Protein AF-A0A662G5E9-F1 (afdb_monomer)

pLDDT: mean 93.33, std 7.96, range [36.59, 98.62]

Radius of gyration: 19.93 Å; Cα contacts (8 Å, |Δi|>4): 986; chains: 1; bounding box: 48×54×50 Å

Sequence (350 aa):
MPEGAHPTLLADYYYDYSDEGSLGAGDTWTQDTSLESDQVAEITHIEVFSPISGGTAGDLKRLVLTIDGQDMGQYCLINPYYWHNTAPPRSFIYNTVWQFGPGAIAETHPLMNPTFKAKKKFGIKVTAGDSAVSSSFRIRIYGYLYQGEDHLRRIFGDRAYTDTATIVDRNRGVSLDVTKDAVDISIDNWDEMVGGVKQAKPIVYPVVRYAYNASATTANTPYEFSYKANQVNTAEENLFFEYDESEAMFIQSLGVRSVNHLKYAGIKIGDREYPAGSGFRVDYPVAHPLHFGHGYPLFPQDIPIFYAVPRLNWGFLIHDEKGRVFVQDDGNSISANNIVVAIQAIYVSL

Foldseek 3Di:
DPPPPFWDFPDKDKDACVVNNKQFAFHKDKDKDWDDQQKKWFWWAKAKFFFDDPLDTFQFAWKWKAAQNDTCLLFDTAGNTQQFGQGHDQVQEPDDGDTFAPDDDLAQAQRRRLTAMHLTMMIMMITGHRGIGNGMMMMIIITDMQGHQVSQCVRNNQKGQPDWDKQAQPVVRDIDIARAPIDTGDSVCRLCGRNHPNDDPFHKHKHKEKFFQQFKDAFQDKQFQAVVVRRGDDPSNHQKDPAAQFKKKWWFFKAKAADPQWFAKFKDWANATPPGDRHFGRNPRQPGQQHWHANPPVDDSPRSHTHHGHTDPRTDMHYRTIMTIITHGPRDMDGTRPIMMMTIIMMTGD

Nearest PDB structures (foldseek):
  1m0f-assembly1_F  TM=1.745E-01  e=1.990E+00  Escherichia phage alpha3
  4fts-assembly1_B  TM=1.133E-01  e=4.598E+00  Flock House virus
  4fte-assembly1_B  TM=9.418E-02  e=3.478E+00  Flock House virus

Structure (mmCIF, N/CA/C/O backbone):
data_AF-A0A662G5E9-F1
#
_entry.id   AF-A0A662G5E9-F1
#
loop_
_atom_site.group_PDB
_atom_site.id
_atom_site.type_symbol
_atom_site.label_atom_id
_atom_site.label_alt_id
_atom_site.label_comp_id
_atom_site.label_asym_id
_atom_site.label_entity_id
_atom_site.label_seq_id
_atom_site.pdbx_PDB_ins_code
_atom_site.Cartn_x
_atom_site.Cartn_y
_atom_site.Cartn_z
_atom_site.occupancy
_atom_site.B_iso_or_equiv
_atom_site.auth_seq_id
_atom_site.auth_comp_id
_atom_site.auth_asym_id
_atom_site.auth_atom_id
_atom_site.pdbx_PDB_model_num
ATOM 1 N N . MET A 1 1 ? -28.792 -3.885 3.699 1.00 46.25 1 MET A N 1
ATOM 2 C CA . MET A 1 1 ? -27.569 -3.166 4.106 1.00 46.25 1 MET A CA 1
ATOM 3 C C . MET A 1 1 ? -27.784 -2.705 5.534 1.00 46.25 1 MET A C 1
ATOM 5 O O . MET A 1 1 ? -28.880 -2.208 5.781 1.00 46.25 1 MET A O 1
ATOM 9 N N . PRO A 1 2 ? -26.845 -2.922 6.468 1.00 42.09 2 PRO A N 1
ATOM 10 C CA . PRO A 1 2 ? -26.957 -2.338 7.802 1.00 42.09 2 PRO A CA 1
ATOM 11 C C . PRO A 1 2 ? -27.070 -0.808 7.674 1.00 42.09 2 PRO A C 1
ATOM 13 O O . PRO A 1 2 ? -26.550 -0.232 6.716 1.00 42.09 2 PRO A O 1
ATOM 16 N N . GLU A 1 3 ? -27.797 -0.155 8.581 1.00 36.59 3 GLU A N 1
ATOM 17 C CA . GLU A 1 3 ? -27.846 1.313 8.673 1.00 36.59 3 GLU A CA 1
ATOM 18 C C . GLU A 1 3 ? -26.420 1.901 8.670 1.00 36.59 3 GLU A C 1
ATOM 20 O O . GLU A 1 3 ? -25.557 1.397 9.379 1.00 36.59 3 GLU A O 1
ATOM 25 N N . GLY A 1 4 ? -26.161 2.951 7.874 1.00 43.12 4 GLY A N 1
ATOM 26 C CA . GLY A 1 4 ? -24.849 3.628 7.830 1.00 43.12 4 GLY A CA 1
ATOM 27 C C . GLY A 1 4 ? -23.858 3.141 6.757 1.00 43.12 4 GLY A C 1
ATOM 28 O O . GLY A 1 4 ? -22.662 3.363 6.891 1.00 43.12 4 GLY A O 1
ATOM 29 N N . ALA A 1 5 ? -24.333 2.501 5.683 1.00 55.78 5 ALA A N 1
ATOM 30 C CA . ALA A 1 5 ? -23.562 1.728 4.692 1.00 55.78 5 ALA A CA 1
ATOM 31 C C . ALA A 1 5 ? -22.517 2.459 3.803 1.00 55.78 5 ALA A C 1
ATOM 33 O O . ALA A 1 5 ? -22.188 1.962 2.725 1.00 55.78 5 ALA A O 1
ATOM 34 N N . HIS A 1 6 ? -21.956 3.598 4.219 1.00 70.88 6 HIS A N 1
ATOM 35 C CA . HIS A 1 6 ? -20.877 4.275 3.491 1.00 70.88 6 HIS A CA 1
ATOM 36 C C . HIS A 1 6 ? -19.740 4.684 4.432 1.00 70.88 6 HIS A C 1
ATOM 38 O O . HIS A 1 6 ? -20.031 5.223 5.500 1.00 70.88 6 HIS A O 1
ATOM 44 N N . PRO A 1 7 ? -18.467 4.465 4.048 1.00 85.25 7 PRO A N 1
ATOM 45 C CA . PRO A 1 7 ? -17.342 4.939 4.838 1.00 85.25 7 PRO A CA 1
ATOM 46 C C . PRO A 1 7 ? -17.433 6.453 5.033 1.00 85.25 7 PRO A C 1
ATOM 48 O O . PRO A 1 7 ? -17.701 7.194 4.082 1.00 85.25 7 PRO A O 1
ATOM 51 N N . THR A 1 8 ? -17.195 6.911 6.253 1.00 91.19 8 THR A N 1
ATOM 52 C CA . THR A 1 8 ? -17.148 8.326 6.613 1.00 91.19 8 THR A CA 1
ATOM 53 C C . THR A 1 8 ? -15.705 8.814 6.659 1.00 91.19 8 THR A C 1
ATOM 55 O O . THR A 1 8 ? -14.759 8.027 6.717 1.00 91.19 8 THR A O 1
ATOM 58 N N . LEU A 1 9 ? -15.527 10.133 6.586 1.00 95.94 9 LEU A N 1
ATOM 59 C CA . LEU A 1 9 ? -14.231 10.771 6.791 1.00 95.94 9 LEU A CA 1
ATOM 60 C C . LEU A 1 9 ? -13.879 10.686 8.282 1.00 95.94 9 LEU A C 1
ATOM 62 O O . LEU A 1 9 ? -14.562 11.295 9.101 1.00 95.94 9 LEU A O 1
ATOM 66 N N . LEU A 1 10 ? -12.837 9.925 8.618 1.00 97.19 10 LEU A N 1
ATOM 67 C CA . LEU A 1 10 ? -12.357 9.744 9.991 1.00 97.19 10 LEU A CA 1
ATOM 68 C C . LEU A 1 10 ? -11.335 10.815 10.381 1.00 97.19 10 LEU A C 1
ATOM 70 O O . LEU A 1 10 ? -11.346 11.292 11.510 1.00 97.19 10 LEU A O 1
ATOM 74 N N . ALA A 1 11 ? -10.462 11.198 9.446 1.00 98.19 11 ALA A N 1
ATOM 75 C CA . ALA A 1 11 ? -9.503 12.279 9.642 1.00 98.19 11 ALA A CA 1
ATOM 76 C C . ALA A 1 11 ? -9.176 12.989 8.329 1.00 98.19 11 ALA A C 1
ATOM 78 O O . ALA A 1 11 ? -9.191 12.387 7.252 1.00 98.19 11 ALA A O 1
ATOM 79 N N . ASP A 1 12 ? -8.840 14.269 8.447 1.00 98.38 12 ASP A N 1
ATOM 80 C CA . ASP A 1 12 ? -8.447 15.130 7.344 1.00 98.38 12 ASP A CA 1
ATOM 81 C C . ASP A 1 12 ? -7.204 15.927 7.742 1.00 98.38 12 ASP A C 1
ATOM 83 O O . ASP A 1 12 ? -7.283 16.885 8.511 1.00 98.38 12 ASP A O 1
ATOM 87 N N . TYR A 1 13 ? -6.050 15.484 7.254 1.00 98.56 13 TYR A N 1
ATOM 88 C CA . TYR A 1 13 ? -4.764 16.104 7.524 1.00 98.56 13 TYR A CA 1
ATOM 89 C C . TYR A 1 13 ? -4.382 16.985 6.342 1.00 98.56 13 TYR A C 1
ATOM 91 O O . TYR A 1 13 ? -4.215 16.505 5.218 1.00 98.56 13 TYR A O 1
ATOM 99 N N . TYR A 1 14 ? -4.221 18.275 6.598 1.00 98.31 14 TYR A N 1
ATOM 100 C CA . TYR A 1 14 ? -3.806 19.249 5.601 1.00 98.31 14 TYR A CA 1
ATOM 101 C C . TYR A 1 14 ? -2.451 19.817 6.003 1.00 98.31 14 TYR A C 1
ATOM 103 O O . TYR A 1 14 ? -2.331 20.365 7.094 1.00 98.31 14 TYR A O 1
ATOM 111 N N . TYR A 1 15 ? -1.454 19.633 5.137 1.00 98.12 15 TYR A N 1
ATOM 112 C CA . TYR A 1 15 ? -0.162 20.293 5.266 1.00 98.12 15 TYR A CA 1
ATOM 113 C C . TYR A 1 15 ? -0.258 21.633 4.557 1.00 98.12 15 TYR A C 1
ATOM 115 O O . TYR A 1 15 ? -0.369 21.656 3.323 1.00 98.12 15 TYR A O 1
ATOM 123 N N . ASP A 1 16 ? -0.247 22.730 5.310 1.00 97.06 16 ASP A N 1
ATOM 124 C CA . ASP A 1 16 ? -0.357 24.059 4.718 1.00 97.06 16 ASP A CA 1
ATOM 125 C C . ASP A 1 16 ? 1.017 24.687 4.508 1.00 97.06 16 ASP A C 1
ATOM 127 O O . ASP A 1 16 ? 1.646 25.177 5.441 1.00 97.06 16 ASP A O 1
ATOM 131 N N . TYR A 1 17 ? 1.480 24.715 3.258 1.00 96.00 17 TYR A N 1
ATOM 132 C CA . TYR A 1 17 ? 2.777 25.290 2.909 1.00 96.00 17 TYR A CA 1
ATOM 133 C C . TYR A 1 17 ? 2.916 26.764 3.324 1.00 96.00 17 TYR A C 1
ATOM 135 O O . TYR A 1 17 ? 4.028 27.196 3.631 1.00 96.00 17 TYR A O 1
ATOM 143 N N . SER A 1 18 ? 1.829 27.551 3.345 1.00 95.56 18 SER A N 1
ATOM 144 C CA . SER A 1 18 ? 1.924 28.958 3.769 1.00 95.56 18 SER A CA 1
ATOM 145 C C . SER A 1 18 ? 2.273 29.114 5.246 1.00 95.56 18 SER A C 1
ATOM 147 O O . SER A 1 18 ? 2.898 30.111 5.611 1.00 95.56 18 SER A O 1
ATOM 149 N N . ASP A 1 19 ? 1.898 28.130 6.061 1.00 96.75 19 ASP A N 1
ATOM 150 C CA . ASP A 1 19 ? 1.998 28.186 7.517 1.00 96.75 19 ASP A CA 1
ATOM 151 C C . ASP A 1 19 ? 3.172 27.333 8.021 1.00 96.75 19 ASP A C 1
ATOM 153 O O . ASP A 1 19 ? 3.917 27.752 8.907 1.00 96.75 19 ASP A O 1
ATOM 157 N N . GLU A 1 20 ? 3.370 26.153 7.428 1.00 96.62 20 GLU A N 1
ATOM 158 C CA . GLU A 1 20 ? 4.392 25.171 7.810 1.00 96.62 20 GLU A CA 1
ATOM 159 C C . GLU A 1 20 ? 5.718 25.350 7.049 1.00 96.62 20 GLU A C 1
ATOM 161 O O . GLU A 1 20 ? 6.761 24.873 7.500 1.00 96.62 20 GLU A O 1
ATOM 166 N N . GLY A 1 21 ? 5.711 26.062 5.917 1.00 96.44 21 GLY A N 1
ATOM 167 C CA . GLY A 1 21 ? 6.873 26.218 5.045 1.00 96.44 21 GLY A CA 1
ATOM 168 C C . GLY A 1 21 ? 7.148 24.986 4.176 1.00 96.44 21 GLY A C 1
ATOM 169 O O . GLY A 1 21 ? 6.262 24.181 3.905 1.00 96.44 21 GLY A O 1
ATOM 170 N N . SER A 1 22 ? 8.381 24.861 3.671 1.00 96.44 22 SER A N 1
ATOM 171 C CA . SER A 1 22 ? 8.774 23.685 2.879 1.00 96.44 22 SER A CA 1
ATOM 172 C C . SER A 1 22 ? 9.016 22.485 3.789 1.00 96.44 22 SER A C 1
ATOM 174 O O . SER A 1 22 ? 9.789 22.595 4.741 1.00 96.44 22 SER A O 1
ATOM 176 N N . LEU A 1 23 ? 8.482 21.321 3.425 1.00 97.69 23 LEU A N 1
ATOM 177 C CA . LEU A 1 23 ? 8.944 20.057 3.992 1.00 97.69 23 LEU A CA 1
ATOM 178 C C . LEU A 1 23 ? 10.291 19.724 3.338 1.00 97.69 23 LEU A C 1
ATOM 180 O O . LEU A 1 23 ? 10.342 19.498 2.126 1.00 97.69 23 LEU A O 1
ATOM 184 N N . GLY A 1 24 ? 11.384 19.768 4.103 1.00 97.69 24 GLY A N 1
ATOM 185 C CA . GLY A 1 24 ? 12.740 19.568 3.588 1.00 97.69 24 GLY A CA 1
ATOM 186 C C . GLY A 1 24 ? 12.958 18.176 2.989 1.00 97.69 24 GLY A C 1
ATOM 187 O O . GLY A 1 24 ? 12.215 17.240 3.271 1.00 97.69 24 GLY A O 1
ATOM 188 N N . ALA A 1 25 ? 13.978 18.026 2.141 1.00 97.50 25 ALA A N 1
ATOM 189 C CA . ALA A 1 25 ? 14.325 16.729 1.553 1.00 97.50 25 ALA A CA 1
ATOM 190 C C . ALA A 1 25 ? 14.618 15.692 2.653 1.00 97.50 25 ALA A C 1
ATOM 192 O O . ALA A 1 25 ? 15.391 15.963 3.572 1.00 97.50 25 ALA A O 1
ATOM 193 N N . GLY A 1 26 ? 13.989 14.518 2.571 1.00 96.88 26 GLY A N 1
ATOM 194 C CA . GLY A 1 26 ? 14.059 13.470 3.594 1.00 96.88 26 GLY A CA 1
ATOM 195 C C . GLY A 1 26 ? 13.316 13.765 4.906 1.00 96.88 26 GLY A C 1
ATOM 196 O O . GLY A 1 26 ? 13.171 12.852 5.728 1.00 96.88 26 GLY A O 1
ATOM 197 N N . ASP A 1 27 ? 12.805 14.984 5.112 1.00 98.12 27 ASP A N 1
ATOM 198 C CA . ASP A 1 27 ? 12.043 15.322 6.311 1.00 98.12 27 ASP A CA 1
ATOM 199 C C . ASP A 1 27 ? 10.698 14.603 6.323 1.00 98.12 27 ASP A C 1
ATOM 201 O O . ASP A 1 27 ? 10.134 14.202 5.299 1.00 98.12 27 ASP A O 1
ATOM 205 N N . THR A 1 28 ? 10.181 14.421 7.534 1.00 97.81 28 THR A N 1
ATOM 206 C CA . THR A 1 28 ? 8.940 13.701 7.773 1.00 97.81 28 THR A CA 1
ATOM 207 C C . THR A 1 28 ? 7.935 14.577 8.503 1.00 97.81 28 THR A C 1
ATOM 209 O O . THR A 1 28 ? 8.253 15.185 9.521 1.00 97.81 28 THR A O 1
ATOM 212 N N . TRP A 1 29 ? 6.699 14.560 8.020 1.00 98.25 29 TRP A N 1
ATOM 213 C CA . TRP A 1 29 ? 5.533 15.143 8.668 1.00 98.25 29 TRP A CA 1
ATOM 214 C C . TRP A 1 29 ? 4.639 14.028 9.210 1.00 98.25 29 TRP A C 1
ATOM 216 O O . TRP A 1 29 ? 4.385 13.035 8.527 1.00 98.25 29 TRP A O 1
ATOM 226 N N . THR A 1 30 ? 4.203 14.151 10.461 1.00 98.25 30 THR A N 1
ATOM 227 C CA . THR A 1 30 ? 3.412 13.124 11.156 1.00 98.25 30 THR A CA 1
ATOM 228 C C . THR A 1 30 ? 2.180 13.769 11.760 1.00 98.25 30 THR A C 1
ATOM 230 O O . THR A 1 30 ? 2.280 14.839 12.350 1.00 98.25 30 THR A O 1
ATOM 233 N N . GLN A 1 31 ? 1.039 13.104 11.621 1.00 98.25 31 GLN A N 1
ATOM 234 C CA . GLN A 1 31 ? -0.232 13.517 12.211 1.00 98.25 31 GLN A CA 1
ATOM 235 C C . GLN A 1 31 ? -0.943 12.288 12.763 1.00 98.25 31 GLN A C 1
ATOM 237 O O . GLN A 1 31 ? -0.871 11.218 12.156 1.00 98.25 31 GLN A O 1
ATOM 242 N N . ASP A 1 32 ? -1.633 12.428 13.890 1.00 97.88 32 ASP A N 1
ATOM 243 C CA . ASP A 1 32 ? -2.471 11.376 14.452 1.00 97.88 32 ASP A CA 1
ATOM 244 C C . ASP A 1 32 ? -3.794 11.912 15.007 1.00 97.88 32 ASP A C 1
ATOM 246 O O . ASP A 1 32 ? -3.971 13.092 15.304 1.00 97.88 32 ASP A O 1
ATOM 250 N N . THR A 1 33 ? -4.764 11.011 15.102 1.00 98.31 33 THR A N 1
ATOM 251 C CA . THR A 1 33 ? -6.087 11.243 15.669 1.00 98.31 33 THR A CA 1
ATOM 252 C C . THR A 1 33 ? -6.315 10.211 16.760 1.00 98.31 33 THR A C 1
ATOM 254 O O . THR A 1 33 ? -6.196 9.006 16.528 1.00 98.31 33 THR A O 1
ATOM 257 N N . SER A 1 34 ? -6.615 10.696 17.964 1.00 98.06 34 SER A N 1
ATOM 258 C CA . SER A 1 34 ? -6.981 9.848 19.098 1.00 98.06 34 SER A CA 1
ATOM 259 C C . SER A 1 34 ? -8.474 9.544 19.065 1.00 98.06 34 SER A C 1
ATOM 261 O O . SER A 1 34 ? -9.274 10.398 18.690 1.00 98.06 34 SER A O 1
ATOM 263 N N . LEU A 1 35 ? -8.822 8.324 19.451 1.00 97.75 35 LEU A N 1
ATOM 264 C CA . LEU A 1 35 ? -10.188 7.856 19.630 1.00 97.75 35 LEU A CA 1
ATOM 265 C C . LEU A 1 35 ? -10.584 7.995 21.102 1.00 97.75 35 LEU A C 1
ATOM 267 O O . LEU A 1 35 ? -9.744 7.838 21.994 1.00 97.75 35 LEU A O 1
ATOM 271 N N . GLU A 1 36 ? -11.861 8.277 21.351 1.00 97.06 36 GLU A N 1
ATOM 272 C CA . GLU A 1 36 ? -12.418 8.251 22.705 1.00 97.06 36 GLU A CA 1
ATOM 273 C C . GLU A 1 36 ? -12.407 6.822 23.269 1.00 97.06 36 GLU A C 1
ATOM 275 O O . GLU A 1 36 ? -12.333 5.841 22.530 1.00 97.06 36 GLU A O 1
ATOM 280 N N . SER A 1 37 ? -12.503 6.671 24.592 1.00 95.38 37 SER A N 1
ATOM 281 C CA . SER A 1 37 ? -12.389 5.348 25.225 1.00 95.38 37 SER A CA 1
ATOM 282 C C . SER A 1 37 ? -13.509 4.370 24.853 1.00 95.38 37 SER A C 1
ATOM 284 O O . SER A 1 37 ? -13.353 3.172 25.062 1.00 95.38 37 SER A O 1
ATOM 286 N N . ASP A 1 38 ? -14.644 4.871 24.362 1.00 96.25 38 ASP A N 1
ATOM 287 C CA . ASP A 1 38 ? -15.780 4.080 23.885 1.00 96.25 38 ASP A CA 1
ATOM 288 C C . ASP A 1 38 ? -15.830 3.967 22.348 1.00 96.25 38 ASP A C 1
ATOM 290 O O . ASP A 1 38 ? -16.844 3.523 21.802 1.00 96.25 38 ASP A O 1
ATOM 294 N N . GLN A 1 39 ? -14.762 4.369 21.649 1.00 96.25 39 GLN A N 1
ATOM 295 C CA . GLN A 1 39 ? -14.680 4.392 20.193 1.00 96.25 39 GLN A CA 1
ATOM 296 C C . GLN A 1 39 ? -13.587 3.474 19.655 1.00 96.25 39 GLN A C 1
ATOM 298 O O . GLN A 1 39 ? -12.488 3.392 20.193 1.00 96.25 39 GLN A O 1
ATOM 303 N N . VAL A 1 40 ? -13.873 2.847 18.517 1.00 97.06 40 VAL A N 1
ATOM 304 C CA . VAL A 1 40 ? -12.897 2.103 17.715 1.00 97.06 40 VAL A CA 1
ATOM 305 C C . VAL A 1 40 ? -13.109 2.386 16.233 1.00 97.06 40 VAL A C 1
ATOM 307 O O . VAL A 1 40 ? -14.225 2.685 15.806 1.00 97.06 40 VAL A O 1
ATOM 310 N N . ALA A 1 41 ? -12.047 2.304 15.432 1.00 95.81 41 ALA A N 1
ATOM 311 C CA . ALA A 1 41 ? -12.109 2.624 14.010 1.00 95.81 41 ALA A CA 1
ATOM 312 C C . ALA A 1 41 ? -11.685 1.458 13.110 1.00 95.81 41 ALA A C 1
ATOM 314 O O . ALA A 1 41 ? -10.726 0.734 13.391 1.00 95.81 41 ALA A O 1
ATOM 315 N N . GLU A 1 42 ? -12.383 1.327 11.986 1.00 94.69 42 GLU A N 1
ATOM 316 C CA . GLU A 1 42 ? -12.039 0.467 10.854 1.00 94.69 42 GLU A CA 1
ATOM 317 C C . GLU A 1 42 ? -11.661 1.334 9.656 1.00 94.69 42 GLU A C 1
ATOM 319 O O . GLU A 1 42 ? -12.505 2.036 9.104 1.00 94.69 42 GLU A O 1
ATOM 324 N N . ILE A 1 43 ? -10.402 1.291 9.233 1.00 95.44 43 ILE A N 1
ATOM 325 C CA . ILE A 1 43 ? -9.883 2.127 8.150 1.00 95.44 43 ILE A CA 1
ATOM 326 C C . ILE A 1 43 ? -9.984 1.364 6.835 1.00 95.44 43 ILE A C 1
ATOM 328 O O . ILE A 1 43 ? -9.314 0.355 6.610 1.00 95.44 43 ILE A O 1
ATOM 332 N N . THR A 1 44 ? -10.814 1.886 5.937 1.00 93.62 44 THR A N 1
ATOM 333 C CA . THR A 1 44 ? -11.140 1.235 4.661 1.00 93.62 44 THR A CA 1
ATOM 334 C C . THR A 1 44 ? -10.265 1.731 3.520 1.00 93.62 44 THR A C 1
ATOM 336 O O . THR A 1 44 ? -9.891 0.952 2.644 1.00 93.62 44 THR A O 1
ATOM 339 N N . HIS A 1 45 ? -9.951 3.027 3.502 1.00 93.88 45 HIS A N 1
ATOM 340 C CA . HIS A 1 45 ? -9.119 3.639 2.476 1.00 93.88 45 HIS A CA 1
ATOM 341 C C . HIS A 1 45 ? -8.571 5.002 2.920 1.00 93.88 45 HIS A C 1
ATOM 343 O O . HIS A 1 45 ? -8.957 5.558 3.947 1.00 93.88 45 HIS A O 1
ATOM 349 N N . ILE A 1 46 ? -7.655 5.524 2.113 1.00 95.81 46 ILE A N 1
ATOM 350 C CA . ILE A 1 46 ? -6.942 6.781 2.267 1.00 95.81 46 ILE A CA 1
ATOM 351 C C . ILE A 1 46 ? -7.030 7.480 0.910 1.00 95.81 46 ILE A C 1
ATOM 353 O O . ILE A 1 46 ? -6.993 6.818 -0.127 1.00 95.81 46 ILE A O 1
ATOM 357 N N . GLU A 1 47 ? -7.153 8.800 0.918 1.00 97.06 47 GLU A N 1
ATOM 358 C CA . GLU A 1 47 ? -7.039 9.634 -0.273 1.00 97.06 47 GLU A CA 1
ATOM 359 C C . GLU A 1 47 ? -5.868 10.598 -0.110 1.00 97.06 47 GLU A C 1
ATOM 361 O O . GLU A 1 47 ? -5.753 11.288 0.904 1.00 97.06 47 GLU A O 1
ATOM 366 N N . VAL A 1 48 ? -5.018 10.667 -1.128 1.00 97.62 48 VAL A N 1
ATOM 367 C CA . VAL A 1 48 ? -3.851 11.543 -1.176 1.00 97.62 48 VAL A CA 1
ATOM 368 C C . VAL A 1 48 ? -4.062 12.587 -2.262 1.00 97.62 48 VAL A C 1
ATOM 370 O O . VAL A 1 48 ? -4.003 12.283 -3.452 1.00 97.62 48 VAL A O 1
ATOM 373 N N . PHE A 1 49 ? -4.237 13.839 -1.862 1.00 97.31 49 PHE A N 1
ATOM 374 C CA . PHE A 1 49 ? -4.136 14.991 -2.750 1.00 97.31 49 PHE A CA 1
ATOM 375 C C . PHE A 1 49 ? -2.672 15.419 -2.781 1.00 97.31 49 PHE A C 1
ATOM 377 O O . PHE A 1 49 ? -2.210 16.164 -1.914 1.00 97.31 49 PHE A O 1
ATOM 384 N N . SER A 1 50 ? -1.937 14.873 -3.749 1.00 96.75 50 SER A N 1
ATOM 385 C CA . SER A 1 50 ? -0.505 15.112 -3.916 1.00 96.75 50 SER A CA 1
ATOM 386 C C . SER A 1 50 ? -0.194 16.600 -4.130 1.00 96.75 50 SER A C 1
ATOM 388 O O . SER A 1 50 ? -0.968 17.286 -4.803 1.00 96.75 50 SER A O 1
ATOM 390 N N . PRO A 1 51 ? 0.958 17.088 -3.640 1.00 95.81 51 PRO A N 1
ATOM 391 C CA . PRO A 1 51 ? 1.382 18.464 -3.859 1.00 95.81 51 PRO A CA 1
ATOM 392 C C . PRO A 1 51 ? 1.678 18.687 -5.345 1.00 95.81 51 PRO A C 1
ATOM 394 O O . PRO A 1 51 ? 2.547 18.027 -5.921 1.00 95.81 51 PRO A O 1
ATOM 397 N N . ILE A 1 52 ? 0.953 19.607 -5.978 1.00 91.12 52 ILE A N 1
ATOM 398 C CA . ILE A 1 52 ? 1.194 20.036 -7.357 1.00 91.12 52 ILE A CA 1
ATOM 399 C C . ILE A 1 52 ? 1.061 21.554 -7.447 1.00 91.12 52 ILE A C 1
ATOM 401 O O . ILE A 1 52 ? 0.071 22.133 -7.005 1.00 91.12 52 ILE A O 1
ATOM 405 N N . SER A 1 53 ? 2.065 22.209 -8.025 1.00 86.12 53 SER A N 1
ATOM 406 C CA . SER A 1 53 ? 2.095 23.662 -8.193 1.00 86.12 53 SER A CA 1
ATOM 407 C C . SER A 1 53 ? 2.628 24.016 -9.575 1.00 86.12 53 SER A C 1
ATOM 409 O O . SER A 1 53 ? 3.686 23.540 -9.985 1.00 86.12 53 SER A O 1
ATOM 411 N N . GLY A 1 54 ? 1.861 24.800 -10.339 1.00 80.69 54 GLY A N 1
ATOM 412 C CA . GLY A 1 54 ? 2.237 25.194 -11.703 1.00 80.69 54 GLY A CA 1
ATOM 413 C C . GLY A 1 54 ? 2.524 24.010 -12.641 1.00 80.69 54 GLY A C 1
ATOM 414 O O . GLY A 1 54 ? 3.403 24.109 -13.489 1.00 80.69 54 GLY A O 1
ATOM 415 N N . GLY A 1 55 ? 1.847 22.870 -12.448 1.00 78.88 55 GLY A N 1
ATOM 416 C CA . GLY A 1 55 ? 2.076 21.633 -13.211 1.00 78.88 55 GLY A CA 1
ATOM 417 C C . GLY A 1 55 ? 3.281 20.797 -12.754 1.00 78.88 55 GLY A C 1
ATOM 418 O O . GLY A 1 55 ? 3.492 19.701 -13.271 1.00 78.88 55 GLY A O 1
ATOM 419 N N . THR A 1 56 ? 4.046 21.274 -11.768 1.00 88.12 56 THR A N 1
ATOM 420 C CA . THR A 1 56 ? 5.168 20.539 -11.170 1.00 88.12 56 THR A CA 1
ATOM 421 C C . THR A 1 56 ? 4.698 19.795 -9.929 1.00 88.12 56 THR A C 1
ATOM 423 O O . THR A 1 56 ? 4.172 20.399 -8.994 1.00 88.12 56 THR A O 1
ATOM 426 N N . ALA A 1 57 ? 4.892 18.479 -9.917 1.00 93.06 57 ALA A N 1
ATOM 427 C CA . ALA A 1 57 ? 4.621 17.649 -8.751 1.00 93.06 57 ALA A CA 1
ATOM 428 C C . ALA A 1 57 ? 5.722 17.835 -7.698 1.00 93.06 57 ALA A C 1
ATOM 430 O O . ALA A 1 57 ? 6.904 17.704 -8.020 1.00 93.06 57 ALA A O 1
ATOM 431 N N . GLY A 1 58 ? 5.339 18.099 -6.449 1.00 94.56 58 GLY A N 1
ATOM 432 C CA . GLY A 1 58 ? 6.262 18.060 -5.318 1.00 94.56 58 GLY A CA 1
ATOM 433 C C . GLY A 1 58 ? 6.755 16.635 -5.066 1.00 94.56 58 GLY A C 1
ATOM 434 O O . GLY A 1 58 ? 6.014 15.672 -5.275 1.00 94.56 58 GLY A O 1
ATOM 435 N N . ASP A 1 59 ? 7.996 16.495 -4.602 1.00 95.44 59 ASP A N 1
ATOM 436 C CA . ASP A 1 59 ? 8.640 15.202 -4.340 1.00 95.44 59 ASP A CA 1
ATOM 437 C C . ASP A 1 59 ? 8.174 14.583 -3.008 1.00 95.44 59 ASP A C 1
ATOM 439 O O . ASP A 1 59 ? 8.952 14.296 -2.105 1.00 95.44 59 ASP A O 1
ATOM 443 N N . LEU A 1 60 ? 6.860 14.417 -2.843 1.00 97.06 60 LEU A N 1
ATOM 444 C CA . LEU A 1 60 ? 6.286 13.688 -1.716 1.00 97.06 60 LEU A CA 1
ATOM 445 C C . LEU A 1 60 ? 6.403 12.196 -2.026 1.00 97.06 60 LEU A C 1
ATOM 447 O O . LEU A 1 60 ? 5.689 11.682 -2.888 1.00 97.06 60 LEU A O 1
ATOM 451 N N . LYS A 1 61 ? 7.340 11.506 -1.373 1.00 95.06 61 LYS A N 1
ATOM 452 C CA . LYS A 1 61 ? 7.801 10.196 -1.845 1.00 95.06 61 LYS A CA 1
ATOM 453 C C . LYS A 1 61 ? 7.126 9.030 -1.150 1.00 95.06 61 LYS A C 1
ATOM 455 O O . LYS A 1 61 ? 6.825 8.045 -1.815 1.00 95.06 61 LYS A O 1
ATOM 460 N N . ARG A 1 62 ? 6.885 9.137 0.159 1.00 96.81 62 ARG A N 1
ATOM 461 C CA . ARG A 1 62 ? 6.421 8.022 0.992 1.00 96.81 62 ARG A CA 1
ATOM 462 C C . ARG A 1 62 ? 5.310 8.451 1.936 1.00 96.81 62 ARG A C 1
ATOM 464 O O . ARG A 1 62 ? 5.465 9.440 2.642 1.00 96.81 62 ARG A O 1
ATOM 471 N N . LEU A 1 63 ? 4.246 7.659 2.007 1.00 98.31 63 LEU A N 1
ATOM 472 C CA . LEU A 1 63 ? 3.221 7.744 3.039 1.00 98.31 63 LEU A CA 1
ATOM 473 C C . LEU A 1 63 ? 3.044 6.381 3.705 1.00 98.31 63 LEU A C 1
ATOM 475 O O . LEU A 1 63 ? 2.875 5.366 3.031 1.00 98.31 63 LEU A O 1
ATOM 479 N N . VAL A 1 64 ? 3.048 6.377 5.032 1.00 97.94 64 VAL A N 1
ATOM 480 C CA . VAL A 1 64 ? 2.820 5.196 5.864 1.00 97.94 64 VAL A CA 1
ATOM 481 C C . VAL A 1 64 ? 1.691 5.480 6.847 1.00 97.94 64 VAL A C 1
ATOM 483 O O . VAL A 1 64 ? 1.606 6.578 7.399 1.00 97.94 64 VAL A O 1
ATOM 486 N N . LEU A 1 65 ? 0.826 4.491 7.063 1.00 97.44 65 LEU A N 1
ATOM 487 C CA . LEU A 1 65 ? -0.210 4.541 8.091 1.00 97.44 65 LEU A CA 1
ATOM 488 C C . LEU A 1 65 ? 0.385 4.163 9.454 1.00 97.44 65 LEU A C 1
ATOM 490 O O . LEU A 1 65 ? 1.223 3.266 9.548 1.00 97.44 65 LEU A O 1
ATOM 494 N N . THR A 1 66 ? -0.064 4.815 10.519 1.00 97.94 66 THR A N 1
ATOM 495 C CA . THR A 1 66 ? 0.229 4.409 11.896 1.00 97.94 66 THR A CA 1
ATOM 496 C C . THR A 1 66 ? -1.059 3.955 12.570 1.00 97.94 66 THR A C 1
ATOM 498 O O . THR A 1 66 ? -2.090 4.613 12.455 1.00 97.94 66 THR A O 1
ATOM 501 N N . ILE A 1 67 ? -1.016 2.812 13.255 1.00 98.38 67 ILE A N 1
ATOM 502 C CA . ILE A 1 67 ? -2.161 2.230 13.968 1.00 98.38 67 ILE A CA 1
ATOM 503 C C . ILE A 1 67 ? -1.731 1.960 15.398 1.00 98.38 67 ILE A C 1
ATOM 505 O O . ILE A 1 67 ? -0.741 1.273 15.624 1.00 98.38 67 ILE A O 1
ATOM 509 N N . ASP A 1 68 ? -2.429 2.553 16.364 1.00 97.81 68 ASP A N 1
ATOM 510 C CA . ASP A 1 68 ? -2.173 2.403 17.799 1.00 97.81 68 ASP A CA 1
ATOM 511 C C . ASP A 1 68 ? -0.705 2.631 18.204 1.00 97.81 68 ASP A C 1
ATOM 513 O O . ASP A 1 68 ? -0.187 2.050 19.157 1.00 97.81 68 ASP A O 1
ATOM 517 N N . GLY A 1 69 ? -0.032 3.537 17.484 1.00 95.50 69 GLY A N 1
ATOM 518 C CA . GLY A 1 69 ? 1.377 3.888 17.681 1.00 95.50 69 GLY A CA 1
ATOM 519 C C . GLY A 1 69 ? 2.379 2.998 16.939 1.00 95.50 69 GLY A C 1
ATOM 520 O O . GLY A 1 69 ? 3.570 3.300 16.968 1.00 95.50 69 GLY A O 1
ATOM 521 N N . GLN A 1 70 ? 1.927 1.950 16.252 1.00 97.69 70 GLN A N 1
ATOM 522 C CA . GLN A 1 70 ? 2.774 1.093 15.432 1.00 97.69 70 GLN A CA 1
ATOM 523 C C . GLN A 1 70 ? 2.825 1.597 13.982 1.00 97.69 70 GLN A C 1
ATOM 525 O O . GLN A 1 70 ? 1.806 1.946 13.384 1.00 97.69 70 GLN A O 1
ATOM 530 N N . ASP A 1 71 ? 4.033 1.633 13.422 1.00 96.94 71 ASP A N 1
ATOM 531 C CA . ASP A 1 71 ? 4.293 1.945 12.016 1.00 96.94 71 ASP A CA 1
ATOM 532 C C . ASP A 1 71 ? 3.872 0.753 11.141 1.00 96.94 71 ASP A C 1
ATOM 534 O O . ASP A 1 71 ? 4.327 -0.376 11.347 1.00 96.94 71 ASP A O 1
ATOM 538 N N . MET A 1 72 ? 2.958 0.989 10.197 1.00 97.69 72 MET A N 1
ATOM 539 C CA . MET A 1 72 ? 2.444 -0.048 9.302 1.00 97.69 72 MET A CA 1
ATOM 540 C C . MET A 1 72 ? 3.227 -0.126 7.989 1.00 97.69 72 MET A C 1
ATOM 542 O O . MET A 1 72 ? 2.714 -0.716 7.051 1.00 97.69 72 MET A O 1
ATOM 546 N N . GLY A 1 73 ? 4.428 0.446 7.858 1.00 96.56 73 GLY A N 1
ATOM 547 C CA . GLY A 1 73 ? 5.134 0.585 6.575 1.00 96.56 73 GLY A CA 1
ATOM 548 C C . GLY A 1 73 ? 5.412 -0.739 5.867 1.00 96.56 73 GLY A C 1
ATOM 549 O O . GLY A 1 73 ? 5.354 -0.817 4.642 1.00 96.56 73 GLY A O 1
ATOM 550 N N . GLN A 1 74 ? 5.594 -1.819 6.629 1.00 95.25 74 GLN A N 1
ATOM 551 C CA . GLN A 1 74 ? 5.681 -3.165 6.065 1.00 95.25 74 GLN A CA 1
ATOM 552 C C . GLN A 1 74 ? 4.363 -3.646 5.431 1.00 95.25 74 GLN A C 1
ATOM 554 O O . GLN A 1 74 ? 4.380 -4.560 4.628 1.00 95.25 74 GLN A O 1
ATOM 559 N N . TYR A 1 75 ? 3.202 -3.087 5.740 1.00 96.69 75 TYR A N 1
ATOM 560 C CA . TYR A 1 75 ? 1.926 -3.513 5.151 1.00 96.69 75 TYR A CA 1
ATOM 561 C C . TYR A 1 75 ? 1.315 -2.419 4.277 1.00 96.69 75 TYR A C 1
ATOM 563 O O . TYR A 1 75 ? 0.835 -2.700 3.190 1.00 96.69 75 TYR A O 1
ATOM 571 N N . CYS A 1 76 ? 1.386 -1.161 4.696 1.00 97.00 76 CYS A N 1
ATOM 572 C CA . CYS A 1 76 ? 0.822 -0.009 4.014 1.00 97.00 76 CYS A CA 1
ATOM 573 C C . CYS A 1 76 ? 1.909 1.026 3.714 1.00 97.00 76 CYS A C 1
ATOM 575 O O . CYS A 1 76 ? 2.172 1.933 4.506 1.00 97.00 76 CYS A O 1
ATOM 577 N N . LEU A 1 77 ? 2.483 0.901 2.523 1.00 97.62 77 LEU A N 1
ATOM 578 C CA . LEU A 1 77 ? 3.390 1.852 1.908 1.00 97.62 77 LEU A CA 1
ATOM 579 C C . LEU A 1 77 ? 2.705 2.456 0.673 1.00 97.62 77 LEU A C 1
ATOM 581 O O . LEU A 1 77 ? 2.613 1.831 -0.385 1.00 97.62 77 LEU A O 1
ATOM 585 N N . ILE A 1 78 ? 2.207 3.681 0.820 1.00 97.75 78 ILE A N 1
ATOM 586 C CA . ILE A 1 78 ? 1.501 4.427 -0.225 1.00 97.75 78 ILE A CA 1
ATOM 587 C C . ILE A 1 78 ? 2.482 5.383 -0.892 1.00 97.75 78 ILE A C 1
ATOM 589 O O . ILE A 1 78 ? 3.177 6.140 -0.218 1.00 97.75 78 ILE A O 1
ATOM 593 N N . ASN A 1 79 ? 2.514 5.365 -2.222 1.00 97.56 79 ASN A N 1
ATOM 594 C CA . ASN A 1 79 ? 3.218 6.356 -3.029 1.00 97.56 79 ASN A CA 1
ATOM 595 C C . ASN A 1 79 ? 2.314 7.587 -3.148 1.00 97.56 79 ASN A C 1
ATOM 597 O O . ASN A 1 79 ? 1.254 7.461 -3.774 1.00 97.56 79 ASN A O 1
ATOM 601 N N . PRO A 1 80 ? 2.666 8.739 -2.554 1.00 97.44 80 PRO A N 1
ATOM 602 C CA . PRO A 1 80 ? 1.854 9.939 -2.616 1.00 97.44 80 PRO A CA 1
ATOM 603 C C . PRO A 1 80 ? 2.307 10.890 -3.734 1.00 97.44 80 PRO A C 1
ATOM 605 O O . PRO A 1 80 ? 1.723 11.962 -3.888 1.00 97.44 80 PRO A O 1
ATOM 608 N N . TYR A 1 81 ? 3.321 10.523 -4.523 1.00 97.25 81 TYR A N 1
ATOM 609 C CA . TYR A 1 81 ? 3.824 11.338 -5.622 1.00 97.25 81 TYR A CA 1
ATOM 610 C C . TYR A 1 81 ? 2.784 11.431 -6.738 1.00 97.25 81 TYR A C 1
ATOM 612 O O . TYR A 1 81 ? 2.273 10.403 -7.172 1.00 97.25 81 TYR A O 1
ATOM 620 N N . TYR A 1 82 ? 2.494 12.636 -7.239 1.00 96.12 82 TYR A N 1
ATOM 621 C CA . TYR A 1 82 ? 1.373 12.880 -8.160 1.00 96.12 82 TYR A CA 1
ATOM 622 C C . TYR A 1 82 ? 1.330 11.889 -9.334 1.00 96.12 82 TYR A C 1
ATOM 624 O O . TYR A 1 82 ? 0.334 11.203 -9.528 1.00 96.12 82 TYR A O 1
ATOM 632 N N . TRP A 1 83 ? 2.425 11.708 -10.077 1.00 94.19 83 TRP A N 1
ATOM 633 C CA . TRP A 1 83 ? 2.425 10.821 -11.252 1.00 94.19 83 TRP A CA 1
ATOM 634 C C . TRP A 1 83 ? 2.177 9.348 -10.916 1.00 94.19 83 TRP A C 1
ATOM 636 O O . TRP A 1 83 ? 1.631 8.607 -11.736 1.00 94.19 83 TRP A O 1
ATOM 646 N N . HIS A 1 84 ? 2.566 8.928 -9.714 1.00 95.25 84 HIS A N 1
ATOM 647 C CA . HIS A 1 84 ? 2.603 7.534 -9.276 1.00 95.25 84 HIS A CA 1
ATOM 648 C C . HIS A 1 84 ? 1.674 7.285 -8.087 1.00 95.25 84 HIS A C 1
ATOM 650 O O . HIS A 1 84 ? 1.861 6.315 -7.355 1.00 95.25 84 HIS A O 1
ATOM 656 N N . ASN A 1 85 ? 0.692 8.166 -7.882 1.00 96.19 85 ASN A N 1
ATOM 657 C CA . ASN A 1 85 ? -0.148 8.132 -6.702 1.00 96.19 85 ASN A CA 1
ATOM 658 C C . ASN A 1 85 ? -0.919 6.808 -6.651 1.00 96.19 85 ASN A C 1
ATOM 660 O O . ASN A 1 85 ? -1.682 6.479 -7.562 1.00 96.19 85 ASN A O 1
ATOM 664 N N . THR A 1 86 ? -0.681 6.039 -5.591 1.00 95.75 86 THR A N 1
ATOM 665 C CA . THR A 1 86 ? -1.307 4.720 -5.392 1.00 95.75 86 THR A CA 1
ATOM 666 C C . THR A 1 86 ? -2.653 4.795 -4.682 1.00 95.75 86 THR A C 1
ATOM 668 O O . THR A 1 86 ? -3.403 3.827 -4.749 1.00 95.75 86 THR A O 1
ATOM 671 N N . ALA A 1 87 ? -2.969 5.925 -4.047 1.00 95.94 87 ALA A N 1
ATOM 672 C CA . ALA A 1 87 ? -4.216 6.169 -3.330 1.00 95.94 87 ALA A CA 1
ATOM 673 C C . ALA A 1 87 ? -4.785 7.568 -3.666 1.00 95.94 87 ALA A C 1
ATOM 675 O O . ALA A 1 87 ? -4.970 8.397 -2.771 1.00 95.94 87 ALA A O 1
ATOM 676 N N . PRO A 1 88 ? -5.024 7.884 -4.955 1.00 95.44 88 PRO A N 1
ATOM 677 C CA . PRO A 1 88 ? -5.605 9.164 -5.348 1.00 95.44 88 PRO A CA 1
ATOM 678 C C . PRO A 1 88 ? -7.059 9.278 -4.853 1.00 95.44 88 PRO A C 1
ATOM 680 O O . PRO A 1 88 ? -7.689 8.260 -4.549 1.00 95.44 88 PRO A O 1
ATOM 683 N N . PRO A 1 89 ? -7.630 10.494 -4.804 1.00 94.50 89 PRO A N 1
ATOM 684 C CA . PRO A 1 89 ? -9.021 10.695 -4.413 1.00 94.50 89 PRO A CA 1
ATOM 685 C C . PRO A 1 89 ? -9.974 9.861 -5.272 1.00 94.50 89 PRO A C 1
ATOM 687 O O . PRO A 1 89 ? -9.836 9.824 -6.495 1.00 94.50 89 PRO A O 1
ATOM 690 N N . ARG A 1 90 ? -10.972 9.213 -4.663 1.00 92.38 90 ARG A N 1
ATOM 691 C CA . ARG A 1 90 ? -11.880 8.291 -5.366 1.00 92.38 90 ARG A CA 1
ATOM 692 C C . ARG A 1 90 ? -12.630 8.960 -6.510 1.00 92.38 90 ARG A C 1
ATOM 694 O O . ARG A 1 90 ? -12.839 8.335 -7.544 1.00 92.38 90 ARG A O 1
ATOM 701 N N . SER A 1 91 ? -12.979 10.237 -6.354 1.00 91.31 91 SER A N 1
ATOM 702 C CA . SER A 1 91 ? -13.617 11.052 -7.397 1.00 91.31 91 SER A CA 1
ATOM 703 C C . SER A 1 91 ? -12.759 11.239 -8.652 1.00 91.31 91 SER A C 1
ATOM 705 O O . SER A 1 91 ? -13.273 11.661 -9.682 1.00 91.31 91 SER A O 1
ATOM 707 N N . PHE A 1 92 ? -11.456 10.977 -8.554 1.00 93.50 92 PHE A N 1
ATOM 708 C CA . PHE A 1 92 ? -10.474 11.139 -9.622 1.00 93.50 92 PHE A CA 1
ATOM 709 C C . PHE A 1 92 ? -10.054 9.804 -10.250 1.00 93.50 92 PHE A C 1
ATOM 711 O O . PHE A 1 92 ? -9.286 9.789 -11.211 1.00 93.50 92 PHE A O 1
ATOM 718 N N . ILE A 1 93 ? -10.544 8.675 -9.732 1.00 93.12 93 ILE A N 1
ATOM 719 C CA . ILE A 1 93 ? -10.214 7.347 -10.247 1.00 93.12 93 ILE A CA 1
ATOM 720 C C . ILE A 1 93 ? -11.127 7.017 -11.431 1.00 93.12 93 ILE A C 1
ATOM 722 O O . ILE A 1 93 ? -12.347 6.996 -11.301 1.00 93.12 93 ILE A O 1
ATOM 726 N N . TYR A 1 94 ? -10.530 6.725 -12.586 1.00 89.94 94 TYR A N 1
ATOM 727 C CA . TYR A 1 94 ? -11.252 6.385 -13.815 1.00 89.94 94 TYR A CA 1
ATOM 728 C C . TYR A 1 94 ? -11.773 4.942 -13.843 1.00 89.94 94 TYR A C 1
ATOM 730 O O . TYR A 1 94 ? -12.785 4.658 -14.479 1.00 89.94 94 TYR A O 1
ATOM 738 N N . ASN A 1 95 ? -11.061 4.016 -13.195 1.00 82.69 95 ASN A N 1
ATOM 739 C CA . ASN A 1 95 ? -11.349 2.583 -13.231 1.00 82.69 95 ASN A CA 1
ATOM 740 C C . ASN A 1 95 ? -12.073 2.106 -11.955 1.00 82.69 95 ASN A C 1
ATOM 742 O O . ASN A 1 95 ? -13.166 2.566 -11.634 1.00 82.69 95 ASN A O 1
ATOM 746 N N . THR A 1 96 ? -11.506 1.129 -11.248 1.00 76.56 96 THR A N 1
ATOM 747 C CA . THR A 1 96 ? -12.096 0.519 -10.059 1.00 76.56 96 THR A CA 1
ATOM 748 C C . THR A 1 96 ? -11.721 1.286 -8.802 1.00 76.56 96 THR A C 1
ATOM 750 O O . THR A 1 96 ? -10.567 1.670 -8.625 1.00 76.56 96 THR A O 1
ATOM 753 N N . VAL A 1 97 ? -12.673 1.419 -7.883 1.00 75.62 97 VAL A N 1
ATOM 754 C CA . VAL A 1 97 ? -12.453 2.059 -6.584 1.00 75.62 97 VAL A CA 1
ATOM 755 C C . VAL A 1 97 ? -11.347 1.346 -5.797 1.00 75.62 97 VAL A C 1
ATOM 757 O O . VAL A 1 97 ? -11.359 0.124 -5.645 1.00 75.62 97 VAL A O 1
ATOM 760 N N . TRP A 1 98 ? -10.405 2.131 -5.275 1.00 79.69 98 TRP A N 1
ATOM 761 C CA . TRP A 1 98 ? -9.310 1.667 -4.427 1.00 79.69 98 TRP A CA 1
ATOM 762 C C . TRP A 1 98 ? -9.750 1.563 -2.954 1.00 79.69 98 TRP A C 1
ATOM 764 O O . TRP A 1 98 ? -10.425 2.460 -2.429 1.00 79.69 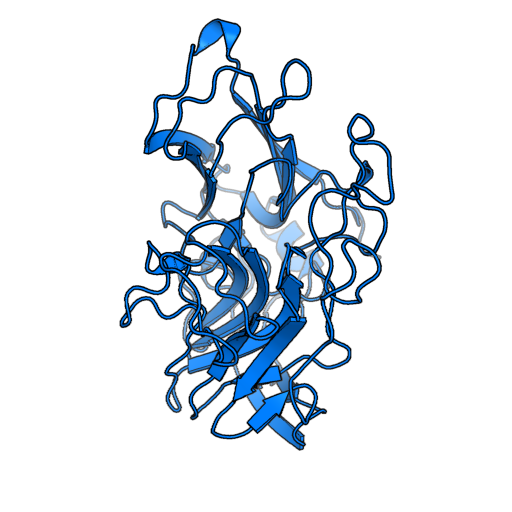98 TRP A O 1
ATOM 774 N N . GLN A 1 99 ? -9.384 0.461 -2.291 1.00 86.69 99 GLN A N 1
ATOM 775 C CA . GLN A 1 99 ? -9.551 0.240 -0.847 1.00 86.69 99 GLN A CA 1
ATOM 776 C C . GLN A 1 99 ? -8.671 -0.900 -0.335 1.00 86.69 99 GLN A C 1
ATOM 778 O O . GLN A 1 99 ? -8.166 -1.695 -1.129 1.00 86.69 99 GLN A O 1
ATOM 783 N N . PHE A 1 100 ? -8.525 -0.987 0.986 1.00 89.44 100 PHE A N 1
ATOM 784 C CA . PHE A 1 100 ? -7.885 -2.115 1.650 1.00 89.44 100 PHE A CA 1
ATOM 785 C C . PHE A 1 100 ? -8.781 -3.358 1.592 1.00 89.44 100 PHE A C 1
ATOM 787 O O . PHE A 1 100 ? -9.965 -3.307 1.926 1.00 89.44 100 PHE A O 1
ATOM 794 N N . GLY A 1 101 ? -8.204 -4.485 1.172 1.00 80.38 101 GLY A N 1
ATOM 795 C CA . GLY A 1 101 ? -8.914 -5.758 1.080 1.00 80.38 101 GLY A CA 1
ATOM 796 C C . GLY A 1 101 ? -9.932 -5.858 -0.068 1.00 80.38 101 GLY A C 1
ATOM 797 O O . GLY A 1 101 ? -10.023 -4.986 -0.941 1.00 80.38 101 GLY A O 1
ATOM 798 N N . PRO A 1 102 ? -10.718 -6.950 -0.105 1.00 71.62 102 PRO A N 1
ATOM 799 C CA . PRO A 1 102 ? -11.629 -7.222 -1.209 1.00 71.62 102 PRO A CA 1
ATOM 800 C C . PRO A 1 102 ? -12.878 -6.334 -1.183 1.00 71.62 102 PRO A C 1
ATOM 802 O O . PRO A 1 102 ? -13.495 -6.167 -2.238 1.00 71.62 102 PRO A O 1
ATOM 805 N N . GLY A 1 103 ? -13.192 -5.700 -0.048 1.00 65.25 103 GLY A N 1
ATOM 806 C CA . GLY A 1 103 ? -14.260 -4.708 0.067 1.00 65.25 103 GLY A CA 1
ATOM 807 C C . GLY A 1 103 ? -15.481 -5.122 0.868 1.00 65.25 103 GLY A C 1
ATOM 808 O O . GLY A 1 103 ? -16.449 -4.363 0.876 1.00 65.25 103 GLY A O 1
ATOM 809 N N . ALA A 1 104 ? -15.461 -6.291 1.513 1.00 73.62 104 ALA A N 1
ATOM 810 C CA . ALA A 1 104 ? -16.443 -6.557 2.549 1.00 73.62 104 ALA A CA 1
ATOM 811 C C . ALA A 1 104 ? -16.038 -5.762 3.791 1.00 73.62 104 ALA A C 1
ATOM 813 O O . ALA A 1 104 ? -14.903 -5.822 4.253 1.00 73.62 104 ALA A O 1
ATOM 814 N N . ILE A 1 105 ? -16.982 -4.974 4.267 1.00 72.75 105 ILE A N 1
ATOM 815 C CA . ILE A 1 105 ? -16.897 -4.136 5.457 1.00 72.75 105 ILE A CA 1
ATOM 816 C C . ILE A 1 105 ? -17.862 -4.718 6.476 1.00 72.75 105 ILE A C 1
ATOM 818 O O . ILE A 1 105 ? -18.822 -5.383 6.076 1.00 72.75 105 ILE A O 1
ATOM 822 N N . ALA A 1 106 ? -17.641 -4.457 7.764 1.00 74.44 106 ALA A N 1
ATOM 823 C CA . ALA A 1 106 ? -18.522 -4.992 8.803 1.00 74.44 106 ALA A CA 1
ATOM 824 C C . ALA A 1 106 ? -18.684 -6.532 8.729 1.00 74.44 106 ALA A C 1
ATOM 826 O O . ALA A 1 106 ? -19.739 -7.082 9.029 1.00 74.44 106 ALA A O 1
ATOM 827 N N . GLU A 1 107 ? -17.636 -7.222 8.276 1.00 82.31 107 GLU A N 1
ATOM 828 C CA . GLU A 1 107 ? -17.611 -8.666 8.037 1.00 82.31 107 GLU A CA 1
ATOM 829 C C . GLU A 1 107 ? -16.625 -9.335 9.003 1.00 82.31 107 GLU A C 1
ATOM 831 O O . GLU A 1 107 ? -15.563 -8.777 9.303 1.00 82.31 107 GLU A O 1
ATOM 836 N N . THR A 1 108 ? -16.989 -10.519 9.497 1.00 84.62 108 THR A N 1
ATOM 837 C CA . THR A 1 108 ? -16.220 -11.302 10.473 1.00 84.62 108 THR A CA 1
ATOM 838 C C . THR A 1 108 ? -15.383 -12.402 9.827 1.00 84.62 108 THR A C 1
ATOM 840 O O . THR A 1 108 ? -14.572 -13.026 10.509 1.00 84.62 108 THR A O 1
ATOM 843 N N . HIS A 1 109 ? -15.520 -12.629 8.520 1.00 88.00 109 HIS A N 1
ATOM 844 C CA . HIS A 1 109 ? -14.648 -13.527 7.771 1.00 88.00 109 HIS A CA 1
ATOM 845 C C . HIS A 1 109 ? -13.235 -12.923 7.575 1.00 88.00 109 HIS A C 1
ATOM 847 O O . HIS A 1 109 ? -13.090 -11.844 6.982 1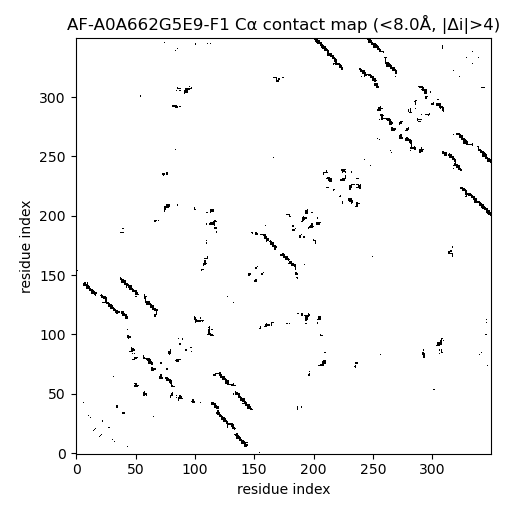.00 88.00 109 HIS A O 1
ATOM 853 N N . PRO A 1 110 ? -12.153 -13.628 7.972 1.00 88.19 110 PRO A N 1
ATOM 854 C CA . PRO A 1 110 ? -10.819 -13.034 8.132 1.00 88.19 110 PRO A CA 1
ATOM 855 C C . PRO A 1 110 ? -10.172 -12.583 6.815 1.00 88.19 110 PRO A C 1
ATOM 857 O O . PRO A 1 110 ? -9.391 -11.640 6.802 1.00 88.19 110 PRO A O 1
ATOM 860 N N . LEU A 1 111 ? -10.515 -13.203 5.682 1.00 90.19 111 LEU A N 1
ATOM 861 C CA . LEU A 1 111 ? -9.978 -12.811 4.367 1.00 90.19 111 LEU A CA 1
ATOM 862 C C . LEU A 1 111 ? -10.862 -11.816 3.604 1.00 90.19 111 LEU A C 1
ATOM 864 O O . LEU A 1 111 ? -10.448 -11.298 2.568 1.00 90.19 111 LEU A O 1
ATOM 868 N N . MET A 1 112 ? -12.082 -11.561 4.087 1.00 86.00 112 MET A N 1
ATOM 869 C CA . MET A 1 112 ? -13.039 -10.680 3.408 1.00 86.00 112 MET A CA 1
ATOM 870 C C . MET A 1 112 ? -12.973 -9.249 3.942 1.00 86.00 112 MET A C 1
ATOM 872 O O . MET A 1 112 ? -13.226 -8.315 3.181 1.00 86.00 112 MET A O 1
ATOM 876 N N . ASN A 1 113 ? -12.544 -9.075 5.196 1.00 84.06 113 ASN A N 1
ATOM 877 C CA . ASN A 1 113 ? -12.353 -7.765 5.811 1.00 84.06 113 ASN A CA 1
ATOM 878 C C . ASN A 1 113 ? -10.962 -7.564 6.454 1.00 84.06 113 ASN A C 1
ATOM 880 O O . ASN A 1 113 ? -10.855 -7.340 7.667 1.00 84.06 113 ASN A O 1
ATOM 884 N N . PRO A 1 114 ? -9.872 -7.606 5.665 1.00 88.25 114 PRO A N 1
ATOM 885 C CA . PRO A 1 114 ? -8.540 -7.309 6.151 1.00 88.25 114 PRO A CA 1
ATOM 886 C C . PRO A 1 114 ? -8.298 -5.799 6.254 1.00 88.25 114 PRO A C 1
ATOM 888 O O . PRO A 1 114 ? -7.218 -5.353 5.934 1.00 88.25 114 PRO A O 1
ATOM 891 N N . THR A 1 115 ? -9.269 -4.965 6.618 1.00 93.56 115 THR A N 1
ATOM 892 C CA . THR A 1 115 ? -9.047 -3.521 6.840 1.00 93.56 115 THR A CA 1
ATOM 893 C C . THR A 1 115 ? -8.216 -3.268 8.098 1.00 93.56 115 THR A C 1
ATOM 895 O O . THR A 1 115 ? -8.227 -4.084 9.021 1.00 93.56 115 THR A O 1
ATOM 898 N N . PHE A 1 116 ? -7.517 -2.130 8.170 1.00 96.06 116 PHE A N 1
ATOM 899 C CA . PHE A 1 116 ? -6.779 -1.764 9.383 1.00 96.06 116 PHE A CA 1
ATOM 900 C C . PHE A 1 116 ? -7.738 -1.401 10.519 1.00 96.06 116 PHE A C 1
ATOM 902 O O . PHE A 1 116 ? -8.709 -0.675 10.304 1.00 96.06 116 PHE A O 1
ATOM 909 N N . LYS A 1 117 ? -7.448 -1.875 11.733 1.00 95.94 117 LYS A N 1
ATOM 910 C CA . LYS A 1 117 ? -8.295 -1.680 12.916 1.00 95.94 117 LYS A CA 1
ATOM 911 C C . LYS A 1 117 ? -7.528 -0.917 13.985 1.00 95.94 117 LYS A C 1
ATOM 913 O O . LYS A 1 117 ? -6.497 -1.388 14.454 1.00 95.94 117 LYS A O 1
ATOM 918 N N . ALA A 1 118 ? -8.027 0.263 14.340 1.00 97.69 118 ALA A N 1
ATOM 919 C CA . ALA A 1 118 ? -7.442 1.131 15.354 1.00 97.69 118 ALA A CA 1
ATOM 920 C C . ALA A 1 118 ? -8.322 1.146 16.604 1.00 97.69 118 ALA A C 1
ATOM 922 O O . ALA A 1 118 ? -9.507 1.473 16.521 1.00 97.69 118 ALA A O 1
ATOM 923 N N . LYS A 1 119 ? -7.745 0.793 17.756 1.00 97.81 119 LYS A N 1
ATOM 924 C CA . LYS A 1 119 ? -8.448 0.775 19.045 1.00 97.81 119 LYS A CA 1
ATOM 925 C C . LYS A 1 119 ? -8.345 2.109 19.786 1.00 97.81 119 LYS A C 1
ATOM 927 O O . LYS A 1 119 ? -9.267 2.494 20.485 1.00 97.81 119 LYS A O 1
ATOM 932 N N . LYS A 1 120 ? -7.208 2.795 19.686 1.00 97.81 120 LYS A N 1
ATOM 933 C CA . LYS A 1 120 ? -6.886 3.999 20.469 1.00 97.81 120 LYS A CA 1
ATOM 934 C C . LYS A 1 120 ? -6.562 5.190 19.595 1.00 97.81 120 LYS A C 1
ATOM 936 O O . LYS A 1 120 ? -6.923 6.310 19.935 1.00 97.81 120 LYS A O 1
ATOM 941 N N . LYS A 1 121 ? -5.809 4.975 18.519 1.00 97.94 121 LYS A N 1
ATOM 942 C CA . LYS A 1 121 ? -5.413 6.050 17.616 1.00 97.94 121 LYS A CA 1
ATOM 943 C C . LYS A 1 121 ? -4.984 5.532 16.260 1.00 97.94 121 LYS A C 1
ATOM 945 O O . LYS A 1 121 ? -4.518 4.405 16.119 1.00 97.94 121 LYS A O 1
ATOM 950 N N . PHE A 1 122 ? -5.060 6.402 15.275 1.00 98.62 122 PHE A N 1
ATOM 951 C CA . PHE A 1 122 ? -4.512 6.166 13.950 1.00 98.62 122 PHE A CA 1
ATOM 952 C C . PHE A 1 122 ? -3.903 7.456 13.419 1.00 98.62 122 PHE A C 1
ATOM 954 O O . PHE A 1 122 ? -4.190 8.538 13.924 1.00 98.62 122 PHE A O 1
ATOM 961 N N . GLY A 1 123 ? -3.050 7.354 12.413 1.00 98.38 123 GLY A N 1
ATOM 962 C CA . GLY A 1 123 ? -2.377 8.519 11.870 1.00 98.38 123 GLY A CA 1
ATOM 963 C C . GLY A 1 123 ? -1.573 8.205 10.628 1.00 98.38 123 GLY A C 1
ATOM 964 O O . GLY A 1 123 ? -1.675 7.127 10.043 1.00 98.38 123 GLY A O 1
ATOM 965 N N . ILE A 1 124 ? -0.758 9.167 10.226 1.00 98.44 124 ILE A N 1
ATOM 966 C CA . ILE A 1 124 ? 0.101 9.079 9.054 1.00 98.44 124 ILE A CA 1
ATOM 967 C C . ILE A 1 124 ? 1.509 9.541 9.374 1.00 98.44 124 ILE A C 1
ATOM 969 O O . ILE A 1 124 ? 1.739 10.377 10.245 1.00 98.44 124 ILE A O 1
ATOM 973 N N . LYS A 1 125 ? 2.440 9.036 8.578 1.00 98.31 125 LYS A N 1
ATOM 974 C CA . LYS A 1 125 ? 3.810 9.506 8.483 1.00 98.31 125 LYS A CA 1
ATOM 975 C C . LYS A 1 125 ? 4.134 9.710 7.010 1.00 98.31 125 LYS A C 1
ATOM 977 O O . LYS A 1 125 ? 4.124 8.752 6.236 1.00 98.31 125 LYS A O 1
ATOM 982 N N . VAL A 1 126 ? 4.400 10.949 6.620 1.00 98.06 126 VAL A N 1
ATOM 983 C CA . VAL A 1 126 ? 4.681 11.332 5.234 1.00 98.06 126 VAL A CA 1
ATOM 984 C C . VAL A 1 126 ? 6.110 11.840 5.135 1.00 98.06 126 VAL A C 1
ATOM 986 O O . VAL A 1 126 ? 6.506 12.681 5.932 1.00 98.06 126 VAL A O 1
ATOM 989 N N . THR A 1 127 ? 6.891 11.338 4.182 1.00 98.12 127 THR A N 1
ATOM 990 C CA . THR A 1 127 ? 8.304 11.695 3.999 1.00 98.12 127 THR A CA 1
ATOM 991 C C . THR A 1 127 ? 8.519 12.294 2.606 1.00 98.12 127 THR A C 1
ATOM 993 O O . THR A 1 127 ? 8.069 11.720 1.605 1.00 98.12 127 THR A O 1
ATOM 996 N N . ALA A 1 128 ? 9.206 13.436 2.545 1.00 98.00 128 ALA A N 1
ATOM 997 C CA . ALA A 1 128 ? 9.695 14.012 1.293 1.00 98.00 128 ALA A CA 1
ATOM 998 C C . ALA A 1 128 ? 10.825 13.153 0.699 1.00 98.00 128 ALA A C 1
ATOM 1000 O O . ALA A 1 128 ? 11.525 12.443 1.418 1.00 98.00 128 ALA A O 1
ATOM 1001 N N . GLY A 1 129 ? 10.980 13.191 -0.619 1.00 96.06 129 GLY A N 1
ATOM 1002 C CA . GLY A 1 129 ? 12.038 12.494 -1.340 1.00 96.06 129 GLY A CA 1
ATOM 1003 C C . GLY A 1 129 ? 13.369 13.238 -1.288 1.00 96.06 129 GLY A C 1
ATOM 1004 O O . GLY A 1 129 ? 13.744 13.823 -0.271 1.00 96.06 129 GLY A O 1
ATOM 1005 N N . ASP A 1 130 ? 14.079 13.214 -2.411 1.00 95.19 130 ASP A N 1
ATOM 1006 C CA . ASP A 1 130 ? 15.400 13.824 -2.565 1.00 95.19 130 ASP A CA 1
ATOM 1007 C C . ASP A 1 130 ? 15.318 15.355 -2.689 1.00 95.19 130 ASP A C 1
ATOM 1009 O O . ASP A 1 130 ? 16.325 16.052 -2.561 1.00 95.19 130 ASP A O 1
ATOM 1013 N N . SER A 1 131 ? 14.123 15.895 -2.948 1.00 95.56 131 SER A N 1
ATOM 1014 C CA . SER A 1 131 ? 13.854 17.333 -3.020 1.00 95.56 131 SER A CA 1
ATOM 1015 C C . SER A 1 131 ? 12.814 17.780 -1.994 1.00 95.56 131 SER A C 1
ATOM 1017 O O . SER A 1 131 ? 11.925 17.026 -1.603 1.00 95.56 131 SER A O 1
ATOM 1019 N N . ALA A 1 132 ? 12.905 19.046 -1.579 1.00 95.00 132 ALA A N 1
ATOM 1020 C CA . ALA A 1 132 ? 11.917 19.645 -0.690 1.00 95.00 132 ALA A CA 1
ATOM 1021 C C . ALA A 1 132 ? 10.539 19.755 -1.369 1.00 95.00 132 ALA A C 1
ATOM 1023 O O . ALA A 1 132 ? 10.434 20.020 -2.570 1.00 95.00 132 ALA A O 1
ATOM 1024 N N . VAL A 1 133 ? 9.477 19.613 -0.580 1.00 97.19 133 VAL A N 1
ATOM 1025 C CA . VAL A 1 133 ? 8.094 19.825 -1.015 1.00 97.19 133 VAL A CA 1
ATOM 1026 C C . VAL A 1 133 ? 7.681 21.248 -0.655 1.00 97.19 133 VAL A C 1
ATOM 1028 O O . VAL A 1 133 ? 7.545 21.592 0.516 1.00 97.19 133 VAL A O 1
ATOM 1031 N N . SER A 1 134 ? 7.477 22.076 -1.679 1.00 95.69 134 SER A N 1
ATOM 1032 C CA . SER A 1 134 ? 7.185 23.513 -1.561 1.00 95.69 134 SER A CA 1
ATOM 1033 C C . SER A 1 134 ? 5.746 23.881 -1.951 1.00 95.69 134 SER A C 1
ATOM 1035 O O . SER A 1 134 ? 5.479 24.941 -2.516 1.00 95.69 134 SER A O 1
ATOM 1037 N N . SER A 1 135 ? 4.801 22.973 -1.703 1.00 96.38 135 SER A N 1
ATOM 1038 C CA . SER A 1 135 ? 3.370 23.212 -1.915 1.00 96.38 135 SER A CA 1
ATOM 1039 C C . SER A 1 135 ? 2.531 22.371 -0.959 1.00 96.38 135 SER A C 1
ATOM 1041 O O . SER A 1 135 ? 2.985 21.329 -0.485 1.00 96.38 135 SER A O 1
ATOM 1043 N N . SER A 1 136 ? 1.319 22.844 -0.673 1.00 97.25 136 SER A N 1
ATOM 1044 C CA . SER A 1 136 ? 0.390 22.185 0.242 1.00 97.25 136 SER A CA 1
ATOM 1045 C C . SER A 1 136 ? -0.073 20.833 -0.300 1.00 97.25 136 SER A C 1
ATOM 1047 O O . SER A 1 136 ? -0.174 20.625 -1.513 1.00 97.25 136 SER A O 1
ATOM 1049 N N . PHE A 1 137 ? -0.401 19.915 0.603 1.00 98.19 137 PHE A N 1
ATOM 1050 C CA . PHE A 1 137 ? -0.978 18.614 0.270 1.00 98.19 137 PHE A CA 1
ATOM 1051 C C . PHE A 1 137 ? -1.995 18.192 1.328 1.00 98.19 137 PHE A C 1
ATOM 1053 O O . PHE A 1 137 ? -2.038 18.739 2.429 1.00 98.19 137 PHE A O 1
ATOM 1060 N N . ARG A 1 138 ? -2.850 17.226 0.989 1.00 98.31 138 ARG A N 1
ATOM 1061 C CA . ARG A 1 138 ? -3.933 16.781 1.876 1.00 98.31 138 ARG A CA 1
ATOM 1062 C C . ARG A 1 138 ? -4.046 15.273 1.880 1.00 98.31 138 ARG A C 1
ATOM 1064 O O . ARG A 1 138 ? -4.082 14.659 0.817 1.00 98.31 138 ARG A O 1
ATOM 1071 N N . ILE A 1 139 ? -4.159 14.694 3.064 1.00 98.56 139 ILE A N 1
ATOM 1072 C CA . ILE A 1 139 ? -4.388 13.270 3.267 1.00 98.56 139 ILE A CA 1
ATOM 1073 C C . ILE A 1 139 ? -5.700 13.096 4.018 1.00 98.56 139 ILE A C 1
ATOM 1075 O O . ILE A 1 139 ? -5.880 13.649 5.099 1.00 98.56 139 ILE A O 1
ATOM 1079 N N . ARG A 1 140 ? -6.610 12.298 3.468 1.00 98.38 140 ARG A N 1
ATOM 1080 C CA . ARG A 1 140 ? -7.873 11.953 4.124 1.00 98.38 140 ARG A CA 1
ATOM 1081 C C . ARG A 1 140 ? -7.917 10.474 4.439 1.00 98.38 140 ARG A C 1
ATOM 1083 O O . ARG A 1 140 ? -7.598 9.661 3.578 1.00 98.38 140 ARG A O 1
ATOM 1090 N N . ILE A 1 141 ? -8.348 10.128 5.644 1.00 97.88 141 ILE A N 1
ATOM 1091 C CA . ILE A 1 141 ? -8.565 8.744 6.066 1.00 97.88 141 ILE A CA 1
ATOM 1092 C C . ILE A 1 141 ? -10.064 8.503 6.162 1.00 97.88 141 ILE A C 1
ATOM 1094 O O . ILE A 1 141 ? -10.776 9.252 6.830 1.00 97.88 141 ILE A O 1
ATOM 1098 N N . TYR A 1 142 ? -10.531 7.440 5.515 1.00 96.12 142 TYR A N 1
ATOM 1099 C CA . TYR A 1 142 ? -11.935 7.061 5.476 1.00 96.12 142 TYR A CA 1
ATOM 1100 C C . TYR A 1 142 ? -12.165 5.670 6.056 1.00 96.12 142 TYR A C 1
ATOM 1102 O O . TYR A 1 142 ? -11.370 4.740 5.874 1.00 96.12 142 TYR A O 1
ATOM 1110 N N . GLY A 1 143 ? -13.315 5.486 6.689 1.00 94.25 143 GLY A N 1
ATOM 1111 C CA . GLY A 1 143 ? -13.624 4.240 7.364 1.00 94.25 143 GLY A CA 1
ATOM 1112 C C . GLY A 1 143 ? -14.924 4.272 8.144 1.00 94.25 143 GLY A C 1
ATOM 1113 O O . GLY A 1 143 ? -15.832 5.026 7.811 1.00 94.25 143 GLY A O 1
ATOM 1114 N N . TYR A 1 144 ? -14.996 3.439 9.171 1.00 92.88 144 TYR A N 1
ATOM 1115 C CA . TYR A 1 144 ? -16.116 3.371 10.098 1.00 92.88 144 TYR A CA 1
ATOM 1116 C C . TYR A 1 144 ? -15.631 3.685 11.501 1.00 92.88 144 TYR A C 1
ATOM 1118 O O . TYR A 1 144 ? -14.612 3.155 11.938 1.00 92.88 144 TYR A O 1
ATOM 1126 N N . LEU A 1 145 ? -16.371 4.549 12.189 1.00 94.00 145 LEU A N 1
ATOM 1127 C CA . LEU A 1 145 ? -16.208 4.799 13.611 1.00 94.00 145 LEU A CA 1
ATOM 1128 C C . LEU A 1 145 ? -17.322 4.049 14.335 1.00 94.00 145 LEU A C 1
ATOM 1130 O O . LEU A 1 145 ? -18.500 4.379 14.181 1.00 94.00 145 LEU A O 1
ATOM 1134 N N . TYR A 1 146 ? -16.952 3.033 15.100 1.00 93.31 146 TYR A N 1
ATOM 1135 C CA . TYR A 1 146 ? -17.874 2.311 15.961 1.00 93.31 146 TYR A CA 1
ATOM 1136 C C . TYR A 1 146 ? -17.787 2.900 17.361 1.00 93.31 146 TYR A C 1
ATOM 1138 O O . TYR A 1 146 ? -16.695 3.136 17.872 1.00 93.31 146 TYR A O 1
ATOM 1146 N N . GLN A 1 147 ? -18.944 3.146 17.968 1.00 93.94 147 GLN A N 1
ATOM 1147 C CA . GLN A 1 147 ? -19.041 3.740 19.294 1.00 93.94 147 GLN A CA 1
ATOM 1148 C C . GLN A 1 147 ? -19.999 2.927 20.156 1.00 93.94 147 GLN A C 1
ATOM 1150 O O . GLN A 1 147 ? -21.158 2.739 19.779 1.00 93.94 147 GLN A O 1
ATOM 1155 N N . GLY A 1 148 ? -19.509 2.484 21.311 1.00 94.12 148 GLY A N 1
ATOM 1156 C CA . GLY A 1 148 ? -20.243 1.649 22.253 1.00 94.12 148 GLY A CA 1
ATOM 1157 C C . GLY A 1 148 ? -20.308 0.168 21.860 1.00 94.12 148 GLY A C 1
ATOM 1158 O O . GLY A 1 148 ? -20.425 -0.201 20.690 1.00 94.12 148 GLY A O 1
ATOM 1159 N N . GLU A 1 149 ? -20.283 -0.691 22.878 1.00 93.56 149 GLU A N 1
ATOM 1160 C CA . GLU A 1 149 ? -20.336 -2.156 22.753 1.00 93.56 149 GLU A CA 1
ATOM 1161 C C . GLU A 1 149 ? -21.584 -2.653 22.006 1.00 93.56 149 GLU A C 1
ATOM 1163 O O . GLU A 1 149 ? -21.484 -3.481 21.100 1.00 93.56 149 GLU A O 1
ATOM 1168 N N . ASP A 1 150 ? -22.761 -2.111 22.336 1.00 91.56 150 ASP A N 1
ATOM 1169 C CA . ASP A 1 150 ? -24.035 -2.539 21.741 1.00 91.56 150 ASP A CA 1
ATOM 1170 C C . ASP A 1 150 ? -24.079 -2.289 20.229 1.00 91.56 150 ASP A C 1
ATO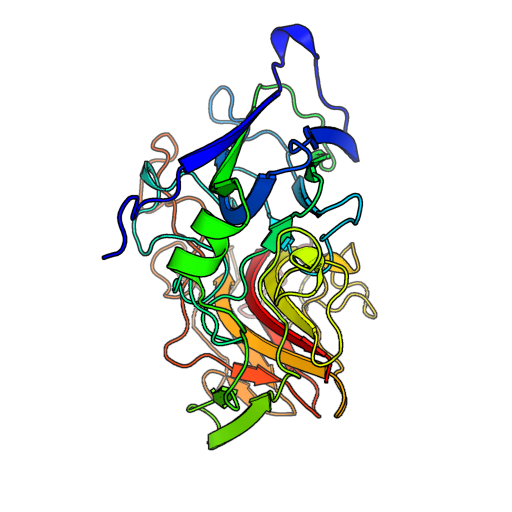M 1172 O O . ASP A 1 150 ? -24.604 -3.104 19.466 1.00 91.56 150 ASP A O 1
ATOM 1176 N N . HIS A 1 151 ? -23.510 -1.168 19.778 1.00 89.69 151 HIS A N 1
ATOM 1177 C CA . HIS A 1 151 ? -23.432 -0.849 18.357 1.00 89.69 151 HIS A CA 1
ATOM 1178 C C . HIS A 1 151 ? -22.496 -1.822 17.637 1.00 89.69 151 HIS A C 1
ATOM 1180 O O . HIS A 1 151 ? -22.857 -2.354 16.587 1.00 89.69 151 HIS A O 1
ATOM 1186 N N . LEU A 1 152 ? -21.333 -2.104 18.229 1.00 91.19 152 LEU A N 1
ATOM 1187 C CA . LEU A 1 152 ? -20.357 -3.034 17.673 1.00 91.19 152 LEU A CA 1
ATOM 1188 C C . LEU A 1 152 ? -20.951 -4.446 17.534 1.00 91.19 152 LEU A C 1
ATOM 1190 O O . LEU A 1 152 ? -20.923 -5.031 16.449 1.00 91.19 152 LEU A O 1
ATOM 1194 N N . ARG A 1 153 ? -21.581 -4.964 18.595 1.00 91.81 153 ARG A N 1
ATOM 1195 C CA . ARG A 1 153 ? -22.213 -6.296 18.599 1.00 91.81 153 ARG A CA 1
ATOM 1196 C C . ARG A 1 153 ? -23.420 -6.392 17.677 1.00 91.81 153 ARG A C 1
ATOM 1198 O O . ARG A 1 153 ? -23.648 -7.437 17.075 1.00 91.81 153 ARG A O 1
ATOM 1205 N N . ARG A 1 154 ? -24.181 -5.308 17.497 1.00 90.56 154 ARG A N 1
ATOM 1206 C CA . ARG A 1 154 ? -25.276 -5.270 16.512 1.00 90.56 154 ARG A CA 1
ATOM 1207 C C . ARG A 1 154 ? -24.773 -5.482 15.079 1.00 90.56 154 ARG A C 1
ATOM 1209 O O . ARG A 1 154 ? -25.527 -5.993 14.254 1.00 90.56 154 ARG A O 1
ATOM 1216 N N . ILE A 1 155 ? -23.540 -5.072 14.783 1.00 88.88 155 ILE A N 1
ATOM 1217 C CA . ILE A 1 155 ? -22.939 -5.171 13.449 1.00 88.88 155 ILE A CA 1
ATOM 1218 C C . ILE A 1 155 ? -22.249 -6.521 13.250 1.00 88.88 155 ILE A C 1
ATOM 1220 O O . ILE A 1 155 ? -22.536 -7.210 12.275 1.00 88.88 155 ILE A O 1
ATOM 1224 N N . PHE A 1 156 ? -21.358 -6.898 14.167 1.00 89.50 156 PHE A N 1
ATOM 1225 C CA . PHE A 1 156 ? -20.481 -8.063 14.007 1.00 89.50 156 PHE A CA 1
ATOM 1226 C C . PHE A 1 156 ? -20.994 -9.330 14.710 1.00 89.50 156 PHE A C 1
ATOM 1228 O O . PHE A 1 156 ? -20.431 -10.406 14.521 1.00 89.50 156 PHE A O 1
ATOM 1235 N N . GLY A 1 157 ? -22.050 -9.227 15.519 1.00 91.94 157 GLY A N 1
ATOM 1236 C CA . GLY A 1 157 ? -22.459 -10.282 16.443 1.00 91.94 157 GLY A CA 1
ATOM 1237 C C . GLY A 1 157 ? -21.554 -10.347 17.675 1.00 91.94 157 GLY A C 1
ATOM 1238 O O . GLY A 1 157 ? -20.845 -9.396 18.000 1.00 91.94 157 GLY A O 1
ATOM 1239 N N . ASP A 1 158 ? -21.583 -11.480 18.376 1.00 93.19 158 ASP A N 1
ATOM 1240 C CA . ASP A 1 158 ? -20.824 -11.655 19.620 1.00 93.19 158 ASP A CA 1
ATOM 1241 C C . ASP A 1 158 ? -19.381 -12.122 19.401 1.00 93.19 158 ASP A C 1
ATOM 1243 O O . ASP A 1 158 ? -18.528 -11.878 20.254 1.00 93.19 158 ASP A O 1
ATOM 1247 N N . ARG A 1 159 ? -19.100 -12.810 18.285 1.00 93.38 159 ARG A N 1
ATOM 1248 C CA . ARG A 1 159 ? -17.786 -13.397 17.980 1.00 93.38 159 ARG A CA 1
ATOM 1249 C C . ARG A 1 159 ? -17.477 -13.320 16.488 1.00 93.38 159 ARG A C 1
ATOM 1251 O O . ARG A 1 159 ? -18.372 -13.498 15.666 1.00 93.38 159 ARG A O 1
ATOM 1258 N N . ALA A 1 160 ? -16.206 -13.123 16.150 1.00 92.12 160 ALA A N 1
ATOM 1259 C CA . ALA A 1 160 ? -15.690 -13.210 14.784 1.00 92.12 160 ALA A CA 1
ATOM 1260 C C . ALA A 1 160 ? -14.866 -14.481 14.545 1.00 92.12 160 ALA A C 1
ATOM 1262 O O . ALA A 1 160 ? -14.446 -15.136 15.497 1.00 92.12 160 ALA A O 1
ATOM 1263 N N . TYR A 1 161 ? -14.595 -14.781 13.268 1.00 91.94 161 TYR A N 1
ATOM 1264 C CA . TYR A 1 161 ? -13.713 -15.871 12.822 1.00 91.94 161 TYR A CA 1
ATOM 1265 C C . TYR A 1 161 ? -14.179 -17.271 13.250 1.00 91.94 161 TYR A C 1
ATOM 1267 O O . TYR A 1 161 ? -13.396 -18.087 13.723 1.00 91.94 161 TYR A O 1
ATOM 1275 N N . THR A 1 162 ? -15.471 -17.563 13.098 1.00 86.06 162 THR A N 1
ATOM 1276 C CA . THR A 1 162 ? -16.043 -18.869 13.471 1.00 86.06 162 THR A CA 1
ATOM 1277 C C . THR A 1 162 ? -15.811 -19.975 12.445 1.00 86.06 162 THR A C 1
ATOM 1279 O O . THR A 1 162 ? -16.045 -21.139 12.757 1.00 86.06 162 THR A O 1
ATOM 1282 N N . ASP A 1 163 ? -15.353 -19.620 11.245 1.00 84.38 163 ASP A N 1
ATOM 1283 C CA . ASP A 1 163 ? -15.188 -20.526 10.113 1.00 84.38 163 ASP A CA 1
ATOM 1284 C C . ASP A 1 163 ? -13.766 -20.459 9.543 1.00 84.38 163 ASP A C 1
ATOM 1286 O O . ASP A 1 163 ? -13.094 -19.423 9.602 1.00 84.38 163 ASP A O 1
ATOM 1290 N N . THR A 1 164 ? -13.317 -21.564 8.946 1.00 89.62 164 THR A N 1
ATOM 1291 C CA . THR A 1 164 ? -12.070 -21.602 8.174 1.00 89.62 164 THR A CA 1
ATOM 1292 C C . THR A 1 164 ? -12.220 -20.776 6.902 1.00 89.62 164 THR A C 1
ATOM 1294 O O . THR A 1 164 ? -13.163 -20.956 6.131 1.00 89.62 164 THR A O 1
ATOM 1297 N N . ALA A 1 165 ? -11.252 -19.898 6.658 1.00 92.12 165 ALA A N 1
ATOM 1298 C CA . ALA A 1 165 ? -11.170 -19.113 5.440 1.00 92.12 165 ALA A CA 1
ATOM 1299 C C . ALA A 1 165 ? -10.109 -19.690 4.505 1.00 92.12 165 ALA A C 1
ATOM 1301 O O . ALA A 1 165 ? -9.028 -20.035 4.960 1.00 92.12 165 ALA A O 1
ATOM 1302 N N . THR A 1 166 ? -10.361 -19.728 3.198 1.00 94.75 166 THR A N 1
ATOM 1303 C CA . THR A 1 166 ? -9.405 -20.300 2.235 1.00 94.75 166 THR A CA 1
ATOM 1304 C C . THR A 1 166 ? -8.997 -19.269 1.188 1.00 94.75 166 THR A C 1
ATOM 1306 O O . THR A 1 166 ? -9.842 -18.688 0.502 1.00 94.75 166 THR A O 1
ATOM 1309 N N . ILE A 1 167 ? -7.690 -19.068 1.018 1.00 94.75 167 ILE A N 1
ATOM 1310 C CA . ILE A 1 167 ? -7.119 -18.381 -0.144 1.00 94.75 167 ILE A CA 1
ATOM 1311 C C . ILE A 1 167 ? -7.005 -19.396 -1.278 1.00 94.75 167 ILE A C 1
ATOM 1313 O O . ILE A 1 167 ? -6.450 -20.474 -1.086 1.00 94.75 167 ILE A O 1
ATOM 1317 N N . VAL A 1 168 ? -7.495 -19.050 -2.470 1.00 94.69 168 VAL A N 1
ATOM 1318 C CA . VAL A 1 168 ? -7.432 -19.927 -3.648 1.00 94.69 168 VAL A CA 1
ATOM 1319 C C . VAL A 1 168 ? -6.717 -19.218 -4.791 1.00 94.69 168 VAL A C 1
ATOM 1321 O O . VAL A 1 168 ? -7.251 -18.277 -5.379 1.00 94.69 168 VAL A O 1
ATOM 1324 N N . ASP A 1 169 ? -5.543 -19.723 -5.162 1.00 94.56 169 ASP A N 1
ATOM 1325 C CA . ASP A 1 169 ? -4.852 -19.355 -6.395 1.00 94.56 169 ASP A CA 1
ATOM 1326 C C . ASP A 1 169 ? -5.342 -20.257 -7.532 1.00 94.56 169 ASP A C 1
ATOM 1328 O O . ASP A 1 169 ? -4.857 -21.370 -7.757 1.00 94.56 169 ASP A O 1
ATOM 1332 N N . ARG A 1 170 ? -6.335 -19.759 -8.275 1.00 92.75 170 ARG A N 1
ATOM 1333 C CA . ARG A 1 170 ? -6.929 -20.494 -9.402 1.00 92.75 170 ARG A CA 1
ATOM 1334 C C . ARG A 1 170 ? -6.000 -20.610 -10.607 1.00 92.75 170 ARG A C 1
ATOM 1336 O O . ARG A 1 170 ? -6.212 -21.499 -11.424 1.00 92.75 170 ARG A O 1
ATOM 1343 N N . ASN A 1 171 ? -4.997 -19.737 -10.734 1.00 90.25 171 ASN A N 1
ATOM 1344 C CA . ASN A 1 171 ? -4.031 -19.818 -11.830 1.00 90.25 171 ASN A CA 1
ATOM 1345 C C . ASN A 1 171 ? -3.130 -21.047 -11.677 1.00 90.25 171 ASN A C 1
ATOM 1347 O O . ASN A 1 171 ? -2.717 -21.636 -12.676 1.00 90.25 171 ASN A O 1
ATOM 1351 N N . ARG A 1 172 ? -2.819 -21.420 -10.429 1.00 92.62 172 ARG A N 1
ATOM 1352 C CA . ARG A 1 172 ? -1.887 -22.510 -10.110 1.00 92.62 172 ARG A CA 1
ATOM 1353 C C . ARG A 1 172 ? -2.561 -23.750 -9.523 1.00 92.62 172 ARG A C 1
ATOM 1355 O O . ARG A 1 172 ? -1.925 -24.796 -9.453 1.00 92.62 172 ARG A O 1
ATOM 1362 N N . GLY A 1 173 ? -3.836 -23.651 -9.143 1.00 93.31 173 GLY A N 1
ATOM 1363 C CA . GLY A 1 173 ? -4.581 -24.747 -8.525 1.00 93.31 173 GLY A CA 1
ATOM 1364 C C . GLY A 1 173 ? -4.114 -25.059 -7.103 1.00 93.31 173 GLY A C 1
ATOM 1365 O O . GLY A 1 173 ? -4.212 -26.207 -6.682 1.00 93.31 173 GLY A O 1
ATOM 1366 N N . VAL A 1 174 ? -3.590 -24.058 -6.387 1.00 94.38 174 VAL A N 1
ATOM 1367 C CA . VAL A 1 174 ? -3.158 -24.189 -4.988 1.00 94.38 174 VAL A CA 1
ATOM 1368 C C . VAL A 1 174 ? -4.068 -23.383 -4.067 1.00 94.38 174 VAL A C 1
ATOM 1370 O O . VAL A 1 174 ? -4.683 -22.395 -4.482 1.00 94.38 174 VAL A O 1
ATOM 1373 N N . SER A 1 175 ? -4.145 -23.795 -2.808 1.00 96.31 175 SER A N 1
ATOM 1374 C CA . SER A 1 175 ? -4.942 -23.123 -1.788 1.00 96.31 175 SER A CA 1
ATOM 1375 C C . SER A 1 175 ? -4.243 -23.134 -0.438 1.00 96.31 175 SER A C 1
ATOM 1377 O O . SER A 1 175 ? -3.454 -24.034 -0.159 1.00 96.31 175 SER A O 1
ATOM 1379 N N . LEU A 1 176 ? -4.583 -22.157 0.395 1.00 96.62 176 LEU A N 1
ATOM 1380 C CA . LEU A 1 176 ? -4.131 -22.056 1.776 1.00 96.62 176 LEU A CA 1
ATOM 1381 C C . LEU A 1 176 ? -5.330 -21.810 2.685 1.00 96.62 176 LEU A C 1
ATOM 1383 O O . LEU A 1 176 ? -6.043 -20.819 2.514 1.00 96.62 176 LEU A O 1
ATOM 1387 N N . ASP A 1 177 ? -5.513 -22.691 3.661 1.00 95.94 177 ASP A N 1
ATOM 1388 C CA . ASP A 1 177 ? -6.490 -22.503 4.724 1.00 95.94 177 ASP A CA 1
ATOM 1389 C C . ASP A 1 177 ? -5.911 -21.612 5.826 1.00 95.94 177 ASP A C 1
ATOM 1391 O O . ASP A 1 177 ? -4.801 -21.808 6.314 1.00 95.94 177 ASP A O 1
ATOM 1395 N N . VAL A 1 178 ? -6.702 -20.628 6.229 1.00 94.25 178 VAL A N 1
ATOM 1396 C CA . VAL A 1 178 ? -6.426 -19.655 7.277 1.00 94.25 178 VAL A CA 1
ATOM 1397 C C . VAL A 1 178 ? -7.518 -19.824 8.325 1.00 94.25 178 VAL A C 1
ATOM 1399 O O . VAL A 1 178 ? -8.629 -19.306 8.192 1.00 94.25 178 VAL A O 1
ATOM 1402 N N . THR A 1 179 ? -7.207 -20.600 9.360 1.00 92.25 179 THR A N 1
ATOM 1403 C CA . THR A 1 179 ? -8.103 -20.823 10.501 1.00 92.25 179 THR A CA 1
ATOM 1404 C C . THR A 1 179 ? -7.613 -19.985 11.668 1.00 92.25 179 THR A C 1
ATOM 1406 O O . THR A 1 179 ? -6.489 -20.170 12.124 1.00 92.25 179 THR A O 1
ATOM 1409 N N . LYS A 1 180 ? -8.443 -19.050 12.128 1.00 92.00 180 LYS A N 1
ATOM 1410 C CA . LYS A 1 180 ? -8.126 -18.143 13.231 1.00 92.00 180 LYS 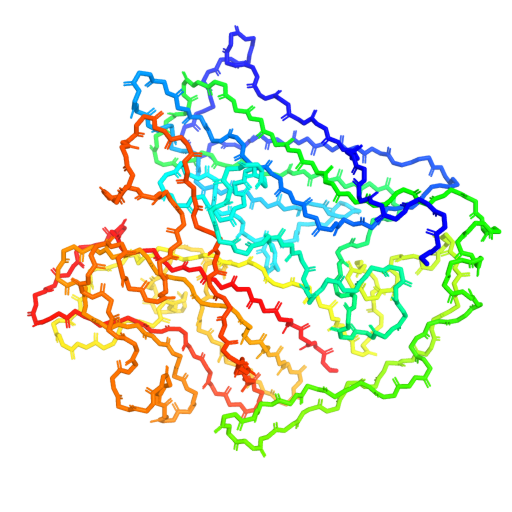A CA 1
ATOM 1411 C C . LYS A 1 180 ? -9.018 -18.471 14.419 1.00 92.00 180 LYS A C 1
ATOM 1413 O O . LYS A 1 180 ? -10.197 -18.757 14.231 1.00 92.00 180 LYS A O 1
ATOM 1418 N N . ASP A 1 181 ? -8.459 -18.411 15.623 1.00 92.75 181 ASP A N 1
ATOM 1419 C CA . ASP A 1 181 ? -9.255 -18.560 16.837 1.00 92.75 181 ASP A CA 1
ATOM 1420 C C . ASP A 1 181 ? -10.315 -17.459 16.917 1.00 92.75 181 ASP A C 1
ATOM 1422 O O . ASP A 1 181 ? -10.070 -16.293 16.584 1.00 92.75 181 ASP A O 1
ATOM 1426 N N . ALA A 1 182 ? -11.510 -17.844 17.359 1.00 94.50 182 ALA A N 1
ATOM 1427 C CA . ALA A 1 182 ? -12.629 -16.923 17.439 1.00 94.50 182 ALA A CA 1
ATOM 1428 C C . ALA A 1 182 ? -12.386 -15.848 18.507 1.00 94.50 182 ALA A C 1
ATOM 1430 O O . ALA A 1 182 ? -12.128 -16.159 19.673 1.00 94.50 182 ALA A O 1
ATOM 1431 N N . VAL A 1 183 ? -12.533 -14.586 18.103 1.00 95.25 183 VAL A N 1
ATOM 1432 C CA . VAL A 1 183 ? -12.340 -13.403 18.953 1.00 95.25 183 VAL A CA 1
ATOM 1433 C C . VAL A 1 183 ? -13.703 -12.876 19.379 1.00 95.25 183 VAL A C 1
ATOM 1435 O O . VAL A 1 183 ? -14.591 -12.702 18.540 1.00 95.25 183 VAL A O 1
ATOM 1438 N N . ASP A 1 184 ? -13.871 -12.617 20.674 1.00 95.69 184 ASP A N 1
ATOM 1439 C CA . ASP A 1 184 ? -15.089 -11.998 21.194 1.00 95.69 184 ASP A CA 1
ATOM 1440 C C . ASP A 1 184 ? -15.131 -10.521 20.793 1.00 95.69 184 ASP A C 1
ATOM 1442 O O . ASP A 1 184 ? -14.166 -9.784 21.010 1.00 95.69 184 ASP A O 1
ATOM 1446 N N . ILE A 1 185 ? -16.255 -10.087 20.225 1.00 95.12 185 ILE A N 1
ATOM 1447 C CA . ILE A 1 185 ? -16.441 -8.713 19.764 1.00 95.12 185 ILE A CA 1
ATOM 1448 C C . ILE A 1 185 ? -16.589 -7.785 20.968 1.00 95.12 185 ILE A C 1
ATOM 1450 O O . ILE A 1 185 ? -17.559 -7.867 21.727 1.00 95.12 185 ILE A O 1
ATOM 1454 N N . SER A 1 186 ? -15.620 -6.888 21.121 1.00 95.69 186 SER A N 1
ATOM 1455 C CA . SER A 1 186 ? -15.656 -5.784 22.074 1.00 95.69 186 SER A CA 1
ATOM 1456 C C . SER A 1 186 ? -14.736 -4.651 21.629 1.00 95.69 186 SER A C 1
ATOM 1458 O O . SER A 1 186 ? -13.837 -4.843 20.805 1.00 95.69 186 SER A O 1
ATOM 1460 N N . ILE A 1 187 ? -14.932 -3.468 22.207 1.00 96.19 187 ILE A N 1
ATOM 1461 C CA . ILE A 1 187 ? -13.999 -2.338 22.105 1.00 96.19 187 ILE A CA 1
ATOM 1462 C C . ILE A 1 187 ? -12.624 -2.766 22.618 1.00 96.19 187 ILE A C 1
ATOM 1464 O O . ILE A 1 187 ? -11.586 -2.394 22.062 1.00 96.19 187 ILE A O 1
ATOM 1468 N N . ASP A 1 188 ? -12.607 -3.592 23.664 1.00 96.06 188 ASP A N 1
ATOM 1469 C CA . ASP A 1 188 ? -11.370 -4.029 24.285 1.00 96.06 188 ASP A CA 1
ATOM 1470 C C . ASP A 1 188 ? -10.546 -4.997 23.436 1.00 96.06 188 ASP A C 1
ATOM 1472 O O . ASP A 1 188 ? -9.318 -4.920 23.481 1.00 96.06 188 ASP A O 1
ATOM 1476 N N . ASN A 1 189 ? -11.190 -5.825 22.622 1.00 96.56 189 ASN A N 1
ATOM 1477 C CA . ASN A 1 189 ? -10.518 -6.810 21.774 1.00 96.56 189 ASN A CA 1
ATOM 1478 C C . ASN A 1 189 ? -10.350 -6.321 20.326 1.00 96.56 189 ASN A C 1
ATOM 1480 O O . ASN A 1 189 ? -9.952 -7.086 19.445 1.00 96.56 189 ASN A O 1
ATOM 1484 N N . TRP A 1 190 ? -10.669 -5.056 20.037 1.00 96.44 190 TRP A N 1
ATOM 1485 C CA . TRP A 1 190 ? -10.675 -4.541 18.667 1.00 96.44 190 TRP A CA 1
ATOM 1486 C C . TRP A 1 190 ? -9.307 -4.614 17.975 1.00 96.44 190 TRP A C 1
ATOM 1488 O O . TRP A 1 190 ? -9.233 -4.869 16.774 1.00 96.44 190 TRP A O 1
ATOM 1498 N N . ASP A 1 191 ? -8.215 -4.447 18.723 1.00 96.75 191 ASP A N 1
ATOM 1499 C CA . ASP A 1 191 ? -6.848 -4.577 18.213 1.00 96.75 191 ASP A CA 1
ATOM 1500 C C . ASP A 1 191 ? -6.405 -6.039 18.003 1.00 96.75 191 ASP A C 1
ATOM 1502 O O . ASP A 1 191 ? -5.368 -6.266 17.381 1.00 96.75 191 ASP A O 1
ATOM 1506 N N . GLU A 1 192 ? -7.183 -7.032 18.446 1.00 96.75 192 GLU A N 1
ATOM 1507 C CA . GLU A 1 192 ? -6.934 -8.471 18.225 1.00 96.75 192 GLU A CA 1
ATOM 1508 C C . GLU A 1 192 ? -7.613 -9.016 16.955 1.00 96.75 192 GLU A C 1
ATOM 1510 O O . GLU A 1 192 ? -7.274 -10.096 16.447 1.00 96.75 192 GLU A O 1
ATOM 1515 N N . MET A 1 193 ? -8.568 -8.254 16.419 1.00 94.81 193 MET A N 1
ATOM 1516 C CA . MET A 1 193 ? -9.241 -8.532 15.154 1.00 94.81 193 MET A CA 1
ATOM 1517 C C . MET A 1 193 ? -8.257 -8.460 13.977 1.00 94.81 193 MET A C 1
ATOM 1519 O O . MET A 1 193 ? -7.233 -7.785 14.039 1.00 94.81 193 MET A O 1
ATOM 1523 N N . VAL A 1 194 ? -8.579 -9.125 12.864 1.00 94.56 194 VAL A N 1
ATOM 1524 C CA . VAL A 1 194 ? -7.798 -9.063 11.623 1.00 94.56 194 VAL A CA 1
ATOM 1525 C C . VAL A 1 194 ? -7.527 -7.614 11.209 1.00 94.56 194 VAL A C 1
ATOM 1527 O O . VAL A 1 194 ? -8.447 -6.810 11.157 1.00 94.56 194 VAL A O 1
ATOM 1530 N N . GLY A 1 195 ? -6.280 -7.278 10.892 1.00 95.00 195 GLY A N 1
ATOM 1531 C CA . GLY A 1 195 ? -5.832 -5.912 10.608 1.00 95.00 195 GLY A CA 1
ATOM 1532 C C . GLY A 1 195 ? -5.600 -5.021 11.839 1.00 95.00 195 GLY A C 1
ATOM 1533 O O . GLY A 1 195 ? -5.218 -3.861 11.676 1.00 95.00 195 GLY A O 1
ATOM 1534 N N . GLY A 1 196 ? -5.810 -5.540 13.052 1.00 96.44 196 GLY A N 1
ATOM 1535 C CA . GLY A 1 196 ? -5.423 -4.921 14.321 1.00 96.44 196 GLY A CA 1
ATOM 1536 C C . GLY A 1 196 ? -4.001 -5.300 14.753 1.00 96.44 196 GLY A C 1
ATOM 1537 O O . GLY A 1 196 ? -3.443 -6.306 14.312 1.00 96.44 196 GLY A O 1
ATOM 1538 N N . VAL A 1 197 ? -3.394 -4.492 15.622 1.00 97.44 197 VAL A N 1
ATOM 1539 C CA . VAL A 1 197 ? -1.964 -4.602 15.976 1.00 97.44 197 VAL A CA 1
ATOM 1540 C C . VAL A 1 197 ? -1.602 -5.753 16.922 1.00 97.44 197 VAL A C 1
ATOM 1542 O O . VAL A 1 197 ? -0.432 -6.120 17.009 1.00 97.44 197 VAL A O 1
ATOM 1545 N N . LYS A 1 198 ? -2.577 -6.357 17.608 1.00 97.12 198 LYS A N 1
ATOM 1546 C CA . LYS A 1 198 ? -2.380 -7.426 18.607 1.00 97.12 198 LYS A CA 1
ATOM 1547 C C . LYS A 1 198 ? -3.017 -8.757 18.221 1.00 97.12 198 LYS A C 1
ATOM 1549 O O . LYS A 1 198 ? -3.384 -9.555 19.078 1.00 97.12 198 LYS A O 1
ATOM 1554 N N . GLN A 1 199 ? -3.149 -9.013 16.929 1.00 96.38 199 GLN A N 1
ATOM 1555 C CA . GLN A 1 199 ? -3.673 -10.282 16.442 1.00 96.38 199 GLN A CA 1
ATOM 1556 C C . GLN A 1 199 ? -2.887 -11.481 16.987 1.00 96.38 199 GLN A C 1
ATOM 1558 O O . GLN A 1 199 ? -1.668 -11.565 16.833 1.00 96.38 199 GLN A O 1
ATOM 1563 N N . ALA A 1 200 ? -3.609 -12.461 17.528 1.00 95.75 200 ALA A N 1
ATOM 1564 C CA . ALA A 1 200 ? -3.098 -13.821 17.626 1.00 95.75 200 ALA A CA 1
ATOM 1565 C C . ALA A 1 200 ? -2.953 -14.433 16.223 1.00 95.75 200 ALA A C 1
ATOM 1567 O O . ALA A 1 200 ? -3.718 -14.089 15.313 1.00 95.75 200 ALA A O 1
ATOM 1568 N N . LYS A 1 201 ? -1.992 -15.350 16.068 1.00 95.50 201 LYS A N 1
ATOM 1569 C CA . LYS A 1 201 ? -1.797 -16.104 14.828 1.00 95.50 201 LYS A CA 1
ATOM 1570 C C . LYS A 1 201 ? -3.045 -16.944 14.478 1.00 95.50 201 LYS A C 1
ATOM 1572 O O . LYS A 1 201 ? -3.668 -17.480 15.392 1.00 95.50 201 LYS A O 1
ATOM 1577 N N . PRO A 1 202 ? -3.411 -17.064 13.190 1.00 95.94 202 PRO A N 1
ATOM 1578 C CA . PRO A 1 202 ? -2.798 -16.382 12.055 1.00 95.94 202 PRO A CA 1
ATOM 1579 C C . PRO A 1 202 ? -3.035 -14.860 12.056 1.00 95.94 202 PRO A C 1
ATOM 1581 O O . PRO A 1 202 ? -4.150 -14.383 12.293 1.00 95.94 202 PRO A O 1
ATOM 1584 N N . ILE A 1 203 ? -1.974 -14.095 11.788 1.00 96.88 203 ILE A N 1
ATOM 1585 C CA . ILE A 1 203 ? -2.011 -12.634 11.633 1.00 96.88 203 ILE A CA 1
ATOM 1586 C C . ILE A 1 203 ? -2.334 -12.328 10.178 1.00 96.88 203 ILE A C 1
ATOM 1588 O O . ILE A 1 203 ? -1.647 -12.820 9.289 1.00 96.88 203 ILE A O 1
ATOM 1592 N N . VAL A 1 204 ? -3.334 -11.487 9.931 1.00 96.81 204 VAL A N 1
ATOM 1593 C CA . VAL A 1 204 ? -3.768 -11.101 8.588 1.00 96.81 204 VAL A CA 1
ATOM 1594 C C . VAL A 1 204 ? -3.756 -9.579 8.462 1.00 96.81 204 VAL A C 1
ATOM 1596 O O . VAL A 1 204 ? -4.304 -8.869 9.308 1.00 96.81 204 VAL A O 1
ATOM 1599 N N . TYR A 1 205 ? -3.141 -9.072 7.394 1.00 97.00 205 TYR A N 1
ATOM 1600 C CA . TYR A 1 205 ? -3.107 -7.641 7.076 1.00 97.00 205 TYR A CA 1
ATOM 1601 C C . TYR A 1 205 ? -3.417 -7.380 5.603 1.00 97.00 205 TYR A C 1
ATOM 1603 O O . TYR A 1 205 ? -3.042 -8.186 4.741 1.00 97.00 205 TYR A O 1
ATOM 1611 N N . PRO A 1 206 ? -4.044 -6.232 5.282 1.00 96.00 206 PRO A N 1
ATOM 1612 C CA . PRO A 1 206 ? -4.057 -5.761 3.913 1.00 96.00 206 PRO A CA 1
ATOM 1613 C C . PRO A 1 206 ? -2.649 -5.275 3.579 1.00 96.00 206 PRO A C 1
ATOM 1615 O O . PRO A 1 206 ? -1.957 -4.691 4.414 1.00 96.00 206 PRO A O 1
ATOM 1618 N N . VAL A 1 207 ? -2.237 -5.469 2.337 1.00 96.25 207 VAL A N 1
ATOM 1619 C CA . VAL A 1 207 ? -0.959 -4.969 1.856 1.00 96.25 207 VAL A CA 1
ATOM 1620 C C . VAL A 1 207 ? -1.188 -4.022 0.698 1.00 96.25 207 VAL A C 1
ATOM 1622 O O . VAL A 1 207 ? -1.879 -4.354 -0.261 1.00 96.25 207 VAL A O 1
ATOM 1625 N N . VAL A 1 208 ? -0.576 -2.849 0.778 1.00 96.00 208 VAL A N 1
ATOM 1626 C CA . VAL A 1 208 ? -0.351 -1.935 -0.336 1.00 96.00 208 VAL A CA 1
ATOM 1627 C C . VAL A 1 208 ? 1.111 -1.547 -0.275 1.00 96.00 208 VAL A C 1
ATOM 1629 O O . VAL A 1 208 ? 1.564 -1.023 0.738 1.00 96.00 208 VAL A O 1
ATOM 1632 N N . ARG A 1 209 ? 1.857 -1.819 -1.340 1.00 96.50 209 ARG A N 1
ATOM 1633 C CA . ARG A 1 209 ? 3.267 -1.435 -1.435 1.00 96.50 209 ARG A CA 1
ATOM 1634 C C . ARG A 1 209 ? 3.576 -0.944 -2.832 1.00 96.50 209 ARG A C 1
ATOM 1636 O O . ARG A 1 209 ? 2.943 -1.372 -3.797 1.00 96.50 209 ARG A O 1
ATOM 1643 N N . TYR A 1 210 ? 4.582 -0.094 -2.938 1.00 98.00 210 TYR A N 1
ATOM 1644 C CA . TYR A 1 210 ? 5.213 0.253 -4.201 1.00 98.00 210 TYR A CA 1
ATOM 1645 C C . TYR A 1 210 ? 6.725 0.089 -4.081 1.00 98.00 210 TYR A C 1
ATOM 1647 O O . TYR A 1 210 ? 7.256 0.007 -2.977 1.00 98.00 210 TYR A O 1
ATOM 1655 N N . ALA A 1 211 ? 7.403 0.053 -5.221 1.00 98.25 211 ALA A N 1
ATOM 1656 C CA . ALA A 1 211 ? 8.853 0.006 -5.277 1.00 98.25 211 ALA A CA 1
ATOM 1657 C C . ALA A 1 211 ? 9.369 0.808 -6.468 1.00 98.25 211 ALA A C 1
ATOM 1659 O O . ALA A 1 211 ? 8.778 0.748 -7.551 1.00 98.25 211 ALA A O 1
ATOM 1660 N N . TYR A 1 212 ? 10.479 1.519 -6.270 1.00 98.06 212 TYR A N 1
ATOM 1661 C CA . TYR A 1 212 ? 11.295 2.060 -7.355 1.00 98.06 212 TYR A CA 1
ATOM 1662 C C . TYR A 1 212 ? 12.530 1.188 -7.570 1.00 98.06 212 TYR A C 1
ATOM 1664 O O . TYR A 1 212 ? 13.071 0.626 -6.620 1.00 98.06 212 TYR A O 1
ATOM 1672 N N . ASN A 1 213 ? 13.008 1.090 -8.810 1.00 98.25 213 ASN A N 1
ATOM 1673 C CA . ASN A 1 213 ? 14.276 0.414 -9.073 1.00 98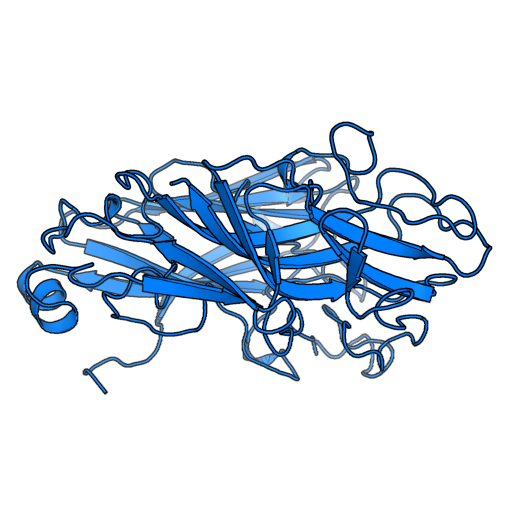.25 213 ASN A CA 1
ATOM 1674 C C . ASN A 1 213 ? 15.451 1.249 -8.534 1.00 98.25 213 ASN A C 1
ATOM 1676 O O . ASN A 1 213 ? 15.701 2.348 -9.020 1.00 98.25 213 ASN A O 1
ATOM 1680 N N . ALA A 1 214 ? 16.212 0.738 -7.568 1.00 97.94 214 ALA A N 1
ATOM 1681 C CA . ALA A 1 214 ? 17.369 1.454 -7.009 1.00 97.94 214 ALA A CA 1
ATOM 1682 C C . ALA A 1 214 ? 18.593 1.463 -7.945 1.00 97.94 214 ALA A C 1
ATOM 1684 O O . ALA A 1 214 ? 19.518 2.257 -7.788 1.00 97.94 214 ALA A O 1
ATOM 1685 N N . SER A 1 215 ? 18.606 0.577 -8.939 1.00 97.62 215 SER A N 1
ATOM 1686 C CA . SER A 1 215 ? 19.704 0.388 -9.888 1.00 97.62 215 SER A CA 1
ATOM 1687 C C . SER A 1 215 ? 19.181 0.249 -11.316 1.00 97.62 215 SER A C 1
ATOM 1689 O O . SER A 1 215 ? 18.002 -0.038 -11.539 1.00 97.62 215 SER A O 1
ATOM 1691 N N . ALA A 1 216 ? 20.056 0.490 -12.294 1.00 97.81 216 ALA A N 1
ATOM 1692 C CA . ALA A 1 216 ? 19.704 0.334 -13.699 1.00 97.81 216 ALA A CA 1
ATOM 1693 C C . ALA A 1 216 ? 19.384 -1.134 -14.035 1.00 97.81 216 ALA A C 1
ATOM 1695 O O . ALA A 1 216 ? 19.979 -2.050 -13.461 1.00 97.81 216 ALA A O 1
ATOM 1696 N N . THR A 1 217 ? 18.462 -1.366 -14.971 1.00 98.12 217 THR A N 1
ATOM 1697 C CA . THR A 1 217 ? 18.157 -2.726 -15.438 1.00 98.12 217 THR A CA 1
ATOM 1698 C C . THR A 1 217 ? 19.322 -3.298 -16.239 1.00 98.12 217 THR A C 1
ATOM 1700 O O . THR A 1 217 ? 20.129 -2.569 -16.819 1.00 98.12 217 THR A O 1
ATOM 1703 N N . THR A 1 218 ? 19.421 -4.623 -16.282 1.00 97.56 218 THR A N 1
ATOM 1704 C CA . THR A 1 218 ? 20.334 -5.309 -17.200 1.00 97.56 218 THR A CA 1
ATOM 1705 C C . THR A 1 218 ? 19.545 -5.746 -18.424 1.00 97.56 218 THR A C 1
ATOM 1707 O O . THR A 1 218 ? 18.493 -6.364 -18.276 1.00 97.56 218 THR A O 1
ATOM 1710 N N . ALA A 1 219 ? 20.075 -5.453 -19.614 1.00 96.69 219 ALA A N 1
ATOM 1711 C CA . ALA A 1 219 ? 19.406 -5.711 -20.884 1.00 96.69 219 ALA A CA 1
ATOM 1712 C C . ALA A 1 219 ? 18.819 -7.133 -20.959 1.00 96.69 219 ALA A C 1
ATOM 1714 O O . ALA A 1 219 ? 19.519 -8.118 -20.707 1.00 96.69 219 ALA A O 1
ATOM 1715 N N . ASN A 1 220 ? 17.540 -7.234 -21.328 1.00 94.38 220 ASN A N 1
ATOM 1716 C CA . ASN A 1 220 ? 16.773 -8.478 -21.453 1.00 94.38 220 ASN A CA 1
ATOM 1717 C C . ASN A 1 220 ? 16.803 -9.391 -20.211 1.00 94.38 220 ASN A C 1
ATOM 1719 O O . ASN A 1 220 ? 16.599 -10.599 -20.333 1.00 94.38 220 ASN A O 1
ATOM 1723 N N . THR A 1 221 ? 17.056 -8.839 -19.025 1.00 95.00 221 THR A N 1
ATOM 1724 C CA . THR A 1 221 ? 17.133 -9.598 -17.773 1.00 95.00 221 THR A CA 1
ATOM 1725 C C . THR A 1 221 ? 16.060 -9.110 -16.800 1.00 95.00 221 THR A C 1
ATOM 1727 O O . THR A 1 221 ? 15.951 -7.899 -16.595 1.00 95.00 221 THR A O 1
ATOM 1730 N N . PRO A 1 222 ? 15.279 -10.012 -16.177 1.00 95.19 222 PRO A N 1
ATOM 1731 C CA . PRO A 1 222 ? 14.295 -9.614 -15.179 1.00 95.19 222 PRO A CA 1
ATOM 1732 C C . PRO A 1 222 ? 14.913 -8.843 -14.003 1.00 95.19 222 PRO A C 1
ATOM 1734 O O . PRO A 1 222 ? 15.918 -9.255 -13.423 1.00 95.19 222 PRO A O 1
ATOM 1737 N N . TYR A 1 223 ? 14.280 -7.735 -13.631 1.00 97.88 223 TYR A N 1
ATOM 1738 C CA . TYR A 1 223 ? 14.573 -6.947 -12.440 1.00 97.88 223 TYR A CA 1
ATOM 1739 C C . TYR A 1 223 ? 13.529 -7.256 -11.364 1.00 97.88 223 TYR A C 1
ATOM 1741 O O . TYR A 1 223 ? 12.339 -7.107 -11.629 1.00 97.88 223 TYR A O 1
ATOM 1749 N N . GLU A 1 224 ? 13.949 -7.687 -10.170 1.00 96.88 224 GLU A N 1
ATOM 1750 C CA . GLU A 1 224 ? 13.080 -8.383 -9.199 1.00 96.88 224 GLU A CA 1
ATOM 1751 C C . GLU A 1 224 ? 12.830 -7.604 -7.885 1.00 96.88 224 GLU A C 1
ATOM 1753 O O . GLU A 1 224 ? 12.342 -8.179 -6.915 1.00 96.88 224 GLU A O 1
ATOM 1758 N N . PHE A 1 225 ? 13.166 -6.306 -7.828 1.00 98.25 225 PHE A N 1
ATOM 1759 C CA . PHE A 1 225 ? 12.891 -5.402 -6.689 1.00 98.25 225 PHE A CA 1
ATOM 1760 C C . PHE A 1 225 ? 13.256 -5.981 -5.304 1.00 98.25 225 PHE A C 1
ATOM 1762 O O . PHE A 1 225 ? 12.500 -5.876 -4.334 1.00 98.25 225 PHE A O 1
ATOM 1769 N N . SER A 1 226 ? 14.428 -6.612 -5.214 1.00 97.81 226 SER A N 1
ATOM 1770 C CA . SER A 1 226 ? 14.947 -7.205 -3.982 1.00 97.81 226 SER A CA 1
ATOM 1771 C C . SER A 1 226 ? 15.742 -6.210 -3.136 1.00 97.81 226 SER A C 1
ATOM 1773 O O . SER A 1 226 ? 16.739 -5.642 -3.590 1.00 97.81 226 SER A O 1
ATOM 1775 N N . TYR A 1 227 ? 15.370 -6.062 -1.863 1.00 97.69 227 TYR A N 1
ATOM 1776 C CA . TYR A 1 227 ? 16.129 -5.238 -0.917 1.00 97.69 227 TYR A CA 1
ATOM 1777 C C . TYR A 1 227 ? 17.508 -5.839 -0.614 1.00 97.69 227 TYR A C 1
ATOM 1779 O O . TYR A 1 227 ? 18.512 -5.133 -0.645 1.00 97.69 227 TYR A O 1
ATOM 1787 N N . LYS A 1 228 ? 17.596 -7.166 -0.433 1.00 96.94 228 LYS A N 1
ATOM 1788 C CA . LYS A 1 228 ? 18.874 -7.867 -0.188 1.00 96.94 228 LYS A CA 1
ATOM 1789 C C . LYS A 1 228 ? 19.871 -7.716 -1.343 1.00 96.94 228 LYS A C 1
ATOM 1791 O O . LYS A 1 228 ? 21.076 -7.749 -1.110 1.00 96.94 228 LYS A O 1
ATOM 1796 N N . ALA A 1 229 ? 19.378 -7.561 -2.573 1.00 96.44 229 ALA A N 1
ATOM 1797 C CA . ALA A 1 229 ? 20.200 -7.343 -3.762 1.00 96.44 229 ALA A CA 1
ATOM 1798 C C . ALA A 1 229 ? 20.416 -5.854 -4.103 1.00 96.44 229 ALA A C 1
ATOM 1800 O O . ALA A 1 229 ? 20.941 -5.562 -5.176 1.00 96.44 229 ALA A O 1
ATOM 1801 N N . ASN A 1 230 ? 20.019 -4.915 -3.231 1.00 97.19 230 ASN A N 1
ATOM 1802 C CA . ASN A 1 230 ? 20.084 -3.467 -3.480 1.00 97.19 230 ASN A CA 1
ATOM 1803 C C . ASN A 1 230 ? 19.368 -3.044 -4.781 1.00 97.19 230 ASN A C 1
ATOM 1805 O O . ASN A 1 230 ? 19.838 -2.187 -5.532 1.00 97.19 230 ASN A O 1
ATOM 1809 N N . GLN A 1 231 ? 18.238 -3.687 -5.081 1.00 97.75 231 GLN A N 1
ATOM 1810 C CA . GLN A 1 231 ? 17.363 -3.345 -6.207 1.00 97.75 231 GLN A CA 1
ATOM 1811 C C . GLN A 1 231 ? 16.202 -2.423 -5.797 1.00 97.75 231 GLN A C 1
ATOM 1813 O O . GLN A 1 231 ? 15.457 -1.937 -6.644 1.00 97.75 231 GLN A O 1
ATOM 1818 N N . VAL A 1 232 ? 16.061 -2.151 -4.503 1.00 97.94 232 VAL A N 1
ATOM 1819 C CA . VAL A 1 232 ? 15.169 -1.136 -3.925 1.00 97.94 232 VAL A CA 1
ATOM 1820 C C . VAL A 1 232 ? 15.904 -0.428 -2.790 1.00 97.94 232 VAL A C 1
ATOM 1822 O O . VAL A 1 232 ? 16.877 -0.974 -2.261 1.00 97.94 232 VAL A O 1
ATOM 1825 N N . ASN A 1 233 ? 15.468 0.778 -2.423 1.00 95.00 233 ASN A N 1
ATOM 1826 C CA . ASN A 1 233 ? 16.199 1.600 -1.457 1.00 95.00 233 ASN A CA 1
ATOM 1827 C C . ASN A 1 233 ? 15.848 1.254 -0.007 1.00 95.00 233 ASN A C 1
ATOM 1829 O O . ASN A 1 233 ? 16.689 1.404 0.880 1.00 95.00 233 ASN A O 1
ATOM 1833 N N . THR A 1 234 ? 14.621 0.790 0.249 1.00 95.12 234 THR A N 1
ATOM 1834 C CA . THR A 1 234 ? 14.161 0.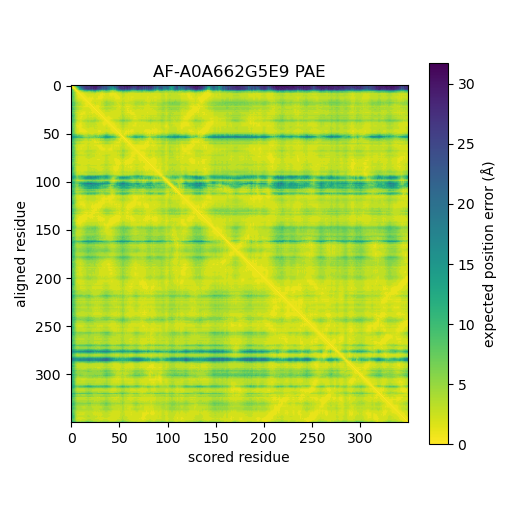461 1.606 1.00 95.12 234 THR A CA 1
ATOM 1835 C C . THR A 1 234 ? 13.583 -0.948 1.703 1.00 95.12 234 THR A C 1
ATOM 1837 O O . THR A 1 234 ? 13.203 -1.562 0.706 1.00 95.12 234 THR A O 1
ATOM 1840 N N . ALA A 1 235 ? 13.517 -1.477 2.927 1.00 96.00 235 ALA A N 1
ATOM 1841 C CA . ALA A 1 235 ? 12.959 -2.801 3.180 1.00 96.00 235 ALA A CA 1
ATOM 1842 C C . ALA A 1 235 ? 11.447 -2.858 2.893 1.00 96.00 235 ALA A C 1
ATOM 1844 O O . ALA A 1 235 ? 10.939 -3.893 2.469 1.00 96.00 235 ALA A O 1
ATOM 1845 N N . GLU A 1 236 ? 10.728 -1.751 3.084 1.00 95.50 236 GLU A N 1
ATOM 1846 C CA . GLU A 1 236 ? 9.294 -1.643 2.801 1.00 95.50 236 GLU A CA 1
ATOM 1847 C C . GLU A 1 236 ? 8.992 -1.682 1.295 1.00 95.50 236 GLU A C 1
ATOM 1849 O O . GLU A 1 236 ? 7.936 -2.170 0.897 1.00 95.50 236 GLU A O 1
ATOM 1854 N N . GLU A 1 237 ? 9.928 -1.233 0.452 1.00 97.44 237 GLU A N 1
ATOM 1855 C CA . GLU A 1 237 ? 9.844 -1.344 -1.012 1.00 97.44 237 GLU A CA 1
ATOM 1856 C C . GLU A 1 237 ? 10.160 -2.764 -1.520 1.00 97.44 237 GLU A C 1
ATOM 1858 O O . GLU A 1 237 ? 10.056 -3.033 -2.714 1.00 97.44 237 GLU A O 1
ATOM 1863 N N . ASN A 1 238 ? 10.552 -3.700 -0.650 1.00 97.88 238 ASN A N 1
ATOM 1864 C CA . ASN A 1 238 ? 10.900 -5.056 -1.064 1.00 97.88 238 ASN A CA 1
ATOM 1865 C C . ASN A 1 238 ? 9.673 -5.801 -1.616 1.00 97.88 238 ASN A C 1
ATOM 1867 O O . ASN A 1 238 ? 8.707 -6.062 -0.889 1.00 97.88 238 ASN A O 1
ATOM 1871 N N . LEU A 1 239 ? 9.756 -6.205 -2.886 1.00 98.19 239 LEU A N 1
ATOM 1872 C CA . LEU A 1 239 ? 8.762 -7.045 -3.568 1.00 98.19 239 LEU A CA 1
ATOM 1873 C C . LEU A 1 239 ? 9.338 -8.413 -3.957 1.00 98.19 239 LEU A C 1
ATOM 1875 O O . LEU A 1 239 ? 8.844 -9.069 -4.877 1.00 98.19 239 LEU A O 1
ATOM 1879 N N . PHE A 1 240 ? 10.379 -8.833 -3.234 1.00 97.75 240 PHE A N 1
ATOM 1880 C CA . PHE A 1 240 ? 10.976 -10.159 -3.283 1.00 97.75 240 PHE A CA 1
ATOM 1881 C C . PHE A 1 240 ? 10.653 -10.916 -1.989 1.00 97.75 240 PHE A C 1
ATOM 1883 O O . PHE A 1 240 ? 11.125 -10.567 -0.906 1.00 97.75 240 PHE A O 1
ATOM 1890 N N . PHE A 1 241 ? 9.843 -11.957 -2.101 1.00 97.00 241 PHE A N 1
ATOM 1891 C CA . PHE A 1 241 ? 9.235 -12.686 -0.997 1.00 97.00 241 PHE A CA 1
ATOM 1892 C C . PHE A 1 241 ? 9.910 -14.050 -0.831 1.00 97.00 241 PHE A C 1
ATOM 1894 O O . PHE A 1 241 ? 9.797 -14.922 -1.694 1.00 97.00 241 PHE A O 1
ATOM 1901 N N . GLU A 1 242 ? 10.626 -14.230 0.277 1.00 94.75 242 GLU A N 1
ATOM 1902 C CA . GLU A 1 242 ? 11.290 -15.487 0.649 1.00 94.75 242 GLU A CA 1
ATOM 1903 C C . GLU A 1 242 ? 10.541 -16.163 1.793 1.00 94.75 242 GLU A C 1
ATOM 1905 O O . GLU A 1 242 ? 11.105 -16.364 2.864 1.00 94.75 242 GLU A O 1
ATOM 1910 N N . TYR A 1 243 ? 9.261 -16.450 1.571 1.00 94.81 243 TYR A N 1
ATOM 1911 C CA . TYR A 1 243 ? 8.419 -17.075 2.582 1.00 94.81 243 TYR A CA 1
ATOM 1912 C C . TYR A 1 243 ? 8.654 -18.580 2.664 1.00 94.81 243 TYR A C 1
ATOM 1914 O O . TYR A 1 243 ? 8.875 -19.243 1.648 1.00 94.81 243 TYR A O 1
ATOM 1922 N N . ASP A 1 244 ? 8.602 -19.088 3.890 1.00 94.38 244 ASP A N 1
ATOM 1923 C CA . ASP A 1 244 ? 8.542 -20.509 4.210 1.00 94.38 244 ASP A CA 1
ATOM 1924 C C . ASP A 1 244 ? 7.087 -20.923 4.499 1.00 94.38 244 ASP A C 1
ATOM 1926 O O . ASP A 1 244 ? 6.140 -20.246 4.090 1.00 94.38 244 ASP A O 1
ATOM 1930 N N . GLU A 1 245 ? 6.895 -22.043 5.194 1.00 94.94 245 GLU A N 1
ATOM 1931 C CA . GLU A 1 245 ? 5.574 -22.539 5.579 1.00 94.94 245 GLU A CA 1
ATOM 1932 C C . GLU A 1 245 ? 4.814 -21.624 6.557 1.00 94.94 245 GLU A C 1
ATOM 1934 O O . GLU A 1 245 ? 3.610 -21.808 6.718 1.00 94.94 245 GLU A O 1
ATOM 1939 N N . SER A 1 246 ? 5.474 -20.649 7.196 1.00 96.56 246 SER A N 1
ATOM 1940 C CA . SER A 1 246 ? 4.902 -19.798 8.250 1.00 96.56 246 SER A CA 1
ATOM 1941 C C . SER A 1 246 ? 4.350 -18.458 7.758 1.00 96.56 246 SER A C 1
ATOM 1943 O O . SER A 1 246 ? 3.718 -17.723 8.524 1.00 96.56 246 SER A O 1
ATOM 1945 N N . GLU A 1 247 ? 4.565 -18.119 6.489 1.00 97.19 247 GLU A N 1
ATOM 1946 C CA . GLU A 1 247 ? 4.148 -16.847 5.909 1.00 97.19 247 GLU A CA 1
ATOM 1947 C C . GLU A 1 247 ? 3.567 -17.032 4.510 1.00 97.19 247 GLU A C 1
ATOM 1949 O O . GLU A 1 247 ? 4.003 -17.871 3.725 1.00 97.19 247 GLU A O 1
ATOM 1954 N N . ALA A 1 248 ? 2.596 -16.193 4.167 1.00 97.81 248 ALA A N 1
ATOM 1955 C CA . ALA A 1 248 ? 2.014 -16.169 2.842 1.00 97.81 248 ALA A CA 1
ATOM 1956 C C . ALA A 1 248 ? 1.675 -14.749 2.388 1.00 97.81 248 ALA A C 1
ATOM 1958 O O . ALA A 1 248 ? 1.320 -13.869 3.176 1.00 97.81 248 ALA A O 1
ATOM 1959 N N . MET A 1 249 ? 1.728 -14.544 1.075 1.00 97.44 249 MET A N 1
ATOM 1960 C CA . MET A 1 249 ? 1.263 -13.328 0.417 1.00 97.44 249 MET A CA 1
ATOM 1961 C C . MET A 1 249 ? 0.373 -13.690 -0.760 1.00 97.44 249 MET A C 1
ATOM 1963 O O . MET A 1 249 ? 0.789 -14.393 -1.680 1.00 97.44 249 MET A O 1
ATOM 1967 N N . PHE A 1 250 ? -0.845 -13.162 -0.755 1.00 97.06 250 PHE A N 1
ATOM 1968 C CA . PHE A 1 250 ? -1.779 -13.296 -1.860 1.00 97.06 250 PHE A CA 1
ATOM 1969 C C . PHE A 1 250 ? -1.876 -11.982 -2.628 1.00 97.06 250 PHE A C 1
ATOM 1971 O O . PHE A 1 250 ? -2.594 -11.070 -2.219 1.00 97.06 250 PHE A O 1
ATOM 1978 N N . ILE A 1 251 ? -1.139 -11.872 -3.735 1.00 96.81 251 ILE A N 1
ATOM 1979 C CA . ILE A 1 251 ? -1.117 -10.670 -4.575 1.00 96.81 251 ILE A CA 1
ATOM 1980 C C . ILE A 1 251 ? -2.394 -10.619 -5.407 1.00 96.81 251 ILE A C 1
ATOM 1982 O O . ILE A 1 251 ? -2.619 -11.467 -6.267 1.00 96.81 251 ILE A O 1
ATOM 1986 N N . GLN A 1 252 ? -3.221 -9.604 -5.167 1.00 94.44 252 GLN A N 1
ATOM 1987 C CA . GLN A 1 252 ? -4.519 -9.414 -5.818 1.00 94.44 252 GLN A CA 1
ATOM 1988 C C . GLN A 1 252 ? -4.469 -8.366 -6.928 1.00 94.44 252 GLN A C 1
ATOM 1990 O O . GLN A 1 252 ? -5.247 -8.446 -7.876 1.00 94.44 252 GLN A O 1
ATOM 1995 N N . SER A 1 253 ? -3.554 -7.404 -6.826 1.00 95.00 253 SER A N 1
ATOM 1996 C CA . SER A 1 253 ? -3.400 -6.314 -7.786 1.00 95.00 253 SER A CA 1
ATOM 1997 C C . SER A 1 253 ? -1.926 -6.094 -8.101 1.00 95.00 253 SER A C 1
ATOM 1999 O O . SER A 1 253 ? -1.084 -6.179 -7.206 1.00 95.00 253 SER A O 1
ATOM 2001 N N . LEU A 1 254 ? -1.630 -5.770 -9.358 1.00 96.94 254 LEU A N 1
ATOM 2002 C CA . LEU A 1 254 ? -0.298 -5.395 -9.824 1.00 96.94 254 LEU A CA 1
ATOM 2003 C C . LEU A 1 254 ? -0.426 -4.207 -10.773 1.00 96.94 254 LEU A C 1
ATOM 2005 O O . LEU A 1 254 ? -1.183 -4.250 -11.740 1.00 96.94 254 LEU A O 1
ATOM 2009 N N . GLY A 1 255 ? 0.346 -3.165 -10.502 1.00 96.12 255 GLY A N 1
ATOM 2010 C CA . GLY A 1 255 ? 0.467 -1.986 -11.335 1.00 96.12 255 GLY A CA 1
ATOM 2011 C C . GLY A 1 255 ? 1.921 -1.722 -11.692 1.00 96.12 255 GLY A C 1
ATOM 2012 O O . GLY A 1 255 ? 2.817 -1.928 -10.877 1.00 96.12 255 GLY A O 1
ATOM 2013 N N . VAL A 1 256 ? 2.158 -1.227 -12.901 1.00 96.44 256 VAL A N 1
ATOM 2014 C CA . VAL A 1 256 ? 3.449 -0.686 -13.328 1.00 96.44 256 VAL A CA 1
ATOM 2015 C C . VAL A 1 256 ? 3.228 0.589 -14.129 1.00 96.44 256 VAL A C 1
ATOM 2017 O O . VAL A 1 256 ? 2.235 0.718 -14.843 1.00 96.44 256 VAL A O 1
ATOM 2020 N N . ARG A 1 257 ? 4.140 1.550 -14.002 1.00 93.38 257 ARG A N 1
ATOM 2021 C CA . ARG A 1 257 ? 4.187 2.703 -14.902 1.00 93.38 257 ARG A CA 1
ATOM 2022 C C . ARG A 1 257 ? 5.031 2.352 -16.107 1.00 93.38 257 ARG A C 1
ATOM 2024 O O . ARG A 1 257 ? 6.205 2.017 -15.960 1.00 93.38 257 ARG A O 1
ATOM 2031 N N . SER A 1 258 ? 4.441 2.461 -17.289 1.00 90.44 258 SER A N 1
ATOM 2032 C CA . SER A 1 258 ? 5.209 2.358 -18.520 1.00 90.44 258 SER A CA 1
ATOM 2033 C C . SER A 1 258 ? 6.238 3.491 -18.589 1.00 90.44 258 SER A C 1
ATOM 2035 O O . SER A 1 258 ? 5.921 4.661 -18.353 1.00 90.44 258 SER A O 1
ATOM 2037 N N . VAL A 1 259 ? 7.476 3.128 -18.903 1.00 93.19 259 VAL A N 1
ATOM 2038 C CA . VAL A 1 259 ? 8.583 4.045 -19.183 1.00 93.19 259 VAL A CA 1
ATOM 2039 C C . VAL A 1 259 ? 9.289 3.581 -20.445 1.00 93.19 259 VAL A C 1
ATOM 2041 O O . VAL A 1 259 ? 9.104 2.448 -20.891 1.00 93.19 259 VAL A O 1
ATOM 2044 N N . ASN A 1 260 ? 10.094 4.459 -21.040 1.00 93.62 260 ASN A N 1
ATOM 2045 C CA . ASN A 1 260 ? 10.841 4.111 -22.240 1.00 93.62 260 ASN A CA 1
ATOM 2046 C C . ASN A 1 260 ? 11.679 2.836 -22.011 1.00 93.62 260 ASN A C 1
ATOM 2048 O O . ASN A 1 260 ? 12.283 2.683 -20.951 1.00 93.62 260 ASN A O 1
ATOM 2052 N N . HIS A 1 261 ? 11.692 1.946 -23.005 1.00 95.75 261 HIS A N 1
ATOM 2053 C CA . HIS A 1 261 ? 12.327 0.618 -22.989 1.00 95.75 261 HIS A CA 1
ATOM 2054 C C . HIS A 1 261 ? 11.716 -0.442 -22.066 1.00 95.75 261 HIS A C 1
ATOM 2056 O O . HIS A 1 261 ? 12.129 -1.598 -22.134 1.00 95.75 261 HIS A O 1
ATOM 2062 N N . LEU A 1 262 ? 10.718 -0.119 -21.237 1.00 96.25 262 LEU A N 1
ATOM 2063 C CA . LEU A 1 262 ? 10.051 -1.129 -20.416 1.00 96.25 262 LEU A CA 1
ATOM 2064 C C . LEU A 1 262 ? 9.147 -1.998 -21.290 1.00 96.25 262 LEU A C 1
ATOM 2066 O O . LEU A 1 262 ? 8.267 -1.481 -21.975 1.00 96.25 262 LEU A O 1
ATOM 2070 N N . LYS A 1 263 ? 9.332 -3.319 -21.248 1.00 95.94 263 LYS A N 1
ATOM 2071 C CA . LYS A 1 263 ? 8.630 -4.238 -22.150 1.00 95.94 263 LYS A CA 1
ATOM 2072 C C . LYS A 1 263 ? 7.666 -5.166 -21.443 1.00 95.94 263 LYS A C 1
ATOM 2074 O O . LYS A 1 263 ? 6.531 -5.326 -21.899 1.00 95.94 263 LYS A O 1
ATOM 2079 N N . TYR A 1 264 ? 8.106 -5.764 -20.342 1.00 96.94 264 TYR A N 1
ATOM 2080 C CA . TYR A 1 264 ? 7.310 -6.738 -19.612 1.00 96.94 264 TYR A CA 1
ATOM 2081 C C . TYR A 1 264 ? 7.259 -6.473 -18.111 1.00 96.94 264 TYR A C 1
ATOM 2083 O O . TYR A 1 264 ? 8.180 -5.886 -17.545 1.00 96.94 264 TYR A O 1
ATOM 2091 N N . ALA A 1 265 ? 6.184 -6.936 -17.476 1.00 97.38 265 ALA A N 1
ATOM 2092 C CA . ALA A 1 265 ? 6.038 -6.992 -16.028 1.00 97.38 265 ALA A CA 1
ATOM 2093 C C . ALA A 1 265 ? 5.204 -8.208 -15.614 1.00 97.38 265 ALA A C 1
ATOM 2095 O O . ALA A 1 265 ? 4.309 -8.631 -16.347 1.00 97.38 265 ALA A O 1
ATOM 2096 N N . GLY A 1 266 ? 5.443 -8.754 -14.429 1.00 96.69 266 GLY A N 1
ATOM 2097 C CA . GLY A 1 266 ? 4.687 -9.905 -13.948 1.00 96.69 266 GLY A CA 1
ATOM 2098 C C . GLY A 1 266 ? 5.074 -10.340 -12.547 1.00 96.69 266 GLY A C 1
ATOM 2099 O O . GLY A 1 266 ? 5.727 -9.611 -11.799 1.00 96.69 266 GLY A O 1
ATOM 2100 N N . ILE A 1 267 ? 4.649 -11.550 -12.194 1.00 97.12 267 ILE A N 1
ATOM 2101 C CA . ILE A 1 267 ? 4.990 -12.196 -10.926 1.00 97.12 267 ILE A CA 1
ATOM 2102 C C . ILE A 1 267 ? 5.717 -13.494 -11.249 1.00 97.12 267 ILE A C 1
ATOM 2104 O O . ILE A 1 267 ? 5.258 -14.267 -12.085 1.00 97.12 267 ILE A O 1
ATOM 2108 N N . LYS A 1 268 ? 6.845 -13.750 -10.594 1.00 96.62 268 LYS A N 1
ATOM 2109 C CA . LYS A 1 268 ? 7.593 -14.998 -10.722 1.00 96.62 268 LYS A CA 1
ATOM 2110 C C . LYS A 1 268 ? 7.550 -15.757 -9.407 1.00 96.62 268 LYS A C 1
ATOM 2112 O O . LYS A 1 268 ? 8.032 -15.247 -8.399 1.00 96.62 268 LYS A O 1
ATOM 2117 N N . ILE A 1 269 ? 6.998 -16.965 -9.432 1.00 96.25 269 ILE A N 1
ATOM 2118 C CA . ILE A 1 269 ? 6.836 -17.829 -8.258 1.00 96.25 269 ILE A CA 1
ATOM 2119 C C . ILE A 1 269 ? 7.520 -19.162 -8.542 1.00 96.25 269 ILE A C 1
ATOM 2121 O O . ILE A 1 269 ? 7.232 -19.801 -9.560 1.00 96.25 269 ILE A O 1
ATOM 2125 N N . GLY A 1 270 ? 8.486 -19.525 -7.697 1.00 93.31 270 GLY A N 1
ATOM 2126 C CA . GLY A 1 270 ? 9.466 -20.552 -8.033 1.00 93.31 270 GLY A CA 1
ATOM 2127 C C . GLY A 1 270 ? 10.115 -20.226 -9.382 1.00 93.31 270 GLY A C 1
ATOM 2128 O O . GLY A 1 270 ? 10.439 -19.072 -9.667 1.00 93.31 270 GLY A O 1
ATOM 2129 N N . ASP A 1 271 ? 10.235 -21.211 -10.261 1.00 91.00 271 ASP A N 1
ATOM 2130 C CA . ASP A 1 271 ? 10.852 -21.026 -11.582 1.00 91.00 271 ASP A CA 1
ATOM 2131 C C . ASP A 1 271 ? 9.872 -20.576 -12.678 1.00 91.00 271 ASP A C 1
ATOM 2133 O O . ASP A 1 271 ? 10.228 -20.554 -13.856 1.00 91.00 271 ASP A O 1
ATOM 2137 N N . ARG A 1 272 ? 8.628 -20.227 -12.322 1.00 93.44 272 ARG A N 1
ATOM 2138 C CA . ARG A 1 272 ? 7.575 -19.882 -13.288 1.00 93.44 272 ARG A CA 1
ATOM 2139 C C . ARG A 1 272 ? 7.221 -18.404 -13.244 1.00 93.44 272 ARG A C 1
ATOM 2141 O O . ARG A 1 272 ? 7.021 -17.841 -12.172 1.00 93.44 272 ARG A O 1
ATOM 2148 N N . GLU A 1 273 ? 7.076 -17.812 -14.422 1.00 94.44 273 GLU A N 1
ATOM 2149 C CA . GLU A 1 273 ? 6.595 -16.444 -14.618 1.00 94.44 273 GLU A CA 1
ATOM 2150 C C . GLU A 1 273 ? 5.095 -16.432 -14.929 1.00 94.44 273 GLU A C 1
ATOM 2152 O O . GLU A 1 273 ? 4.577 -17.331 -15.597 1.00 94.44 273 GLU A O 1
ATOM 2157 N N . TYR A 1 274 ? 4.403 -15.407 -14.433 1.00 93.44 274 TYR A N 1
ATOM 2158 C CA . TYR A 1 274 ? 2.967 -15.234 -14.568 1.00 93.44 274 TYR A CA 1
ATOM 2159 C C . TYR A 1 274 ? 2.608 -13.830 -15.081 1.00 93.44 274 TYR A C 1
ATOM 2161 O O . TYR A 1 274 ? 3.040 -12.831 -14.490 1.00 93.44 274 TYR A O 1
ATOM 2169 N N . PRO A 1 275 ? 1.769 -13.745 -16.136 1.00 89.81 275 PRO A N 1
ATOM 2170 C CA . PRO A 1 275 ? 1.277 -14.848 -16.972 1.00 89.81 275 PRO A CA 1
ATOM 2171 C C . PRO A 1 275 ? 2.420 -15.594 -17.682 1.00 89.81 275 PRO A C 1
ATOM 2173 O O . PRO A 1 275 ? 3.501 -15.041 -17.873 1.00 89.81 275 PRO A O 1
ATOM 2176 N N . ALA A 1 276 ? 2.172 -16.858 -18.040 1.00 84.44 276 ALA A N 1
ATOM 2177 C CA . ALA A 1 276 ? 3.188 -17.749 -18.600 1.00 84.44 276 ALA A CA 1
ATOM 2178 C C . ALA A 1 276 ? 3.890 -17.143 -19.827 1.00 84.44 276 ALA A C 1
ATOM 2180 O O . ALA A 1 276 ? 3.246 -16.552 -20.695 1.00 84.44 276 ALA A O 1
ATOM 2181 N N . GLY A 1 277 ? 5.207 -17.333 -19.913 1.00 83.25 277 GLY A N 1
ATOM 2182 C CA . GLY A 1 277 ? 6.056 -16.681 -20.907 1.00 83.25 277 GLY A CA 1
ATOM 2183 C C . GLY A 1 277 ? 6.863 -15.575 -20.245 1.00 83.25 277 GLY A C 1
ATOM 2184 O O . GLY A 1 277 ? 7.575 -15.869 -19.301 1.00 83.25 277 GLY A O 1
ATOM 2185 N N . SER A 1 278 ? 6.744 -14.341 -20.741 1.00 85.62 278 SER A N 1
ATOM 2186 C CA . SER A 1 278 ? 7.498 -13.172 -20.254 1.00 85.62 278 SER A CA 1
ATOM 2187 C C . SER A 1 278 ? 6.674 -12.237 -19.359 1.00 85.62 278 SER A C 1
ATOM 2189 O O . SER A 1 278 ? 7.084 -11.108 -19.126 1.00 85.62 278 SER A O 1
ATOM 2191 N N . GLY A 1 279 ? 5.483 -12.642 -18.907 1.00 91.69 279 GLY A N 1
ATOM 2192 C CA . GLY A 1 279 ? 4.555 -11.763 -18.191 1.00 91.69 279 GLY A CA 1
ATOM 2193 C C . GLY A 1 279 ? 3.677 -10.891 -19.104 1.00 91.69 279 GLY A C 1
ATOM 2194 O O . GLY A 1 279 ? 3.452 -11.186 -20.280 1.00 91.69 279 GLY A O 1
ATOM 2195 N N . PHE A 1 280 ? 3.119 -9.819 -18.543 1.00 94.00 280 PHE A N 1
ATOM 2196 C CA . PHE A 1 280 ? 2.279 -8.850 -19.248 1.00 94.00 280 PHE A CA 1
ATOM 2197 C C . PHE A 1 280 ? 3.127 -7.897 -20.092 1.00 94.00 280 PHE A C 1
ATOM 2199 O O . PHE A 1 280 ? 4.156 -7.411 -19.634 1.00 94.00 280 PHE A O 1
ATOM 2206 N N . ARG A 1 281 ? 2.658 -7.561 -21.299 1.00 93.94 281 ARG A N 1
ATOM 2207 C CA . ARG A 1 281 ? 3.219 -6.473 -22.119 1.00 93.94 281 ARG A CA 1
ATOM 2208 C C . ARG A 1 281 ? 2.864 -5.116 -21.510 1.00 93.94 281 ARG A C 1
ATOM 2210 O O . ARG A 1 281 ? 1.691 -4.863 -21.228 1.00 93.94 281 ARG A O 1
ATOM 2217 N N . VAL A 1 282 ? 3.864 -4.259 -21.318 1.00 94.56 282 VAL A N 1
ATOM 2218 C CA . VAL A 1 282 ? 3.728 -2.937 -20.668 1.00 94.56 282 VAL A CA 1
ATOM 2219 C C . VAL A 1 282 ? 4.459 -1.817 -21.422 1.00 94.56 282 VAL A C 1
ATOM 2221 O O . VAL A 1 282 ? 4.638 -0.715 -20.910 1.00 94.56 282 VAL A O 1
ATOM 2224 N N . ASP A 1 283 ? 4.824 -2.087 -22.674 1.00 90.75 283 ASP A N 1
ATOM 2225 C CA . ASP A 1 283 ? 5.480 -1.186 -23.631 1.00 90.75 283 ASP A CA 1
ATOM 2226 C C . ASP A 1 283 ? 4.549 -0.113 -24.228 1.00 90.75 283 ASP A C 1
ATOM 2228 O O . ASP A 1 283 ? 4.964 0.690 -25.062 1.00 90.75 283 ASP A O 1
ATOM 2232 N N . TYR A 1 284 ? 3.285 -0.070 -23.800 1.00 84.31 284 TYR A N 1
ATOM 2233 C CA . TYR A 1 284 ? 2.308 0.930 -24.226 1.00 84.31 284 TYR A CA 1
ATOM 2234 C C . TYR A 1 284 ? 2.101 1.963 -23.106 1.00 84.31 284 TYR A C 1
ATOM 2236 O O . TYR A 1 284 ? 1.597 1.568 -22.063 1.00 84.31 284 TYR A O 1
ATOM 2244 N N . PRO A 1 285 ? 2.381 3.269 -23.302 1.00 68.69 285 PRO A N 1
ATOM 2245 C CA . PRO A 1 285 ? 2.532 4.272 -22.230 1.00 68.69 285 PRO A CA 1
ATOM 2246 C C . PRO A 1 285 ? 1.386 4.441 -21.212 1.00 68.69 285 PRO A C 1
ATOM 2248 O O . PRO A 1 285 ? 1.594 5.041 -20.162 1.00 68.69 285 PRO A O 1
ATOM 2251 N N . VAL A 1 286 ? 0.174 3.971 -21.530 1.00 71.94 286 VAL A N 1
ATOM 2252 C CA . VAL A 1 286 ? -1.039 4.103 -20.684 1.00 71.94 286 VAL A CA 1
ATOM 2253 C C . VAL A 1 286 ? -2.111 3.058 -21.003 1.00 71.94 286 VAL A C 1
ATOM 2255 O O . VAL A 1 286 ? -2.986 2.788 -20.191 1.00 71.94 286 VAL A O 1
ATOM 2258 N N . ALA A 1 287 ? -2.078 2.486 -22.209 1.00 77.81 287 ALA A N 1
ATOM 2259 C CA . ALA A 1 287 ? -3.089 1.549 -22.704 1.00 77.81 287 ALA A CA 1
ATOM 2260 C C . ALA A 1 287 ? -2.762 0.079 -22.381 1.00 77.81 287 ALA A C 1
ATOM 2262 O O . ALA A 1 287 ? -3.302 -0.830 -23.011 1.00 77.81 287 ALA A O 1
ATOM 2263 N N . HIS A 1 288 ? -1.851 -0.163 -21.435 1.00 87.94 288 HIS A N 1
ATOM 2264 C CA . HIS A 1 288 ? -1.498 -1.506 -20.993 1.00 87.94 288 HIS A CA 1
ATOM 2265 C C . HIS A 1 288 ? -2.331 -1.910 -19.761 1.00 87.94 288 HIS A C 1
ATOM 2267 O O . HIS A 1 288 ? -2.709 -1.054 -18.959 1.00 87.94 288 HIS A O 1
ATOM 2273 N N . PRO A 1 289 ? -2.613 -3.211 -19.564 1.00 87.62 289 PRO A N 1
ATOM 2274 C CA . PRO A 1 289 ? -3.564 -3.676 -18.548 1.00 87.62 289 PRO A CA 1
ATOM 2275 C C . PRO A 1 289 ? -3.112 -3.451 -17.098 1.00 87.62 289 PRO A C 1
ATOM 2277 O O . PRO A 1 289 ? -3.914 -3.610 -16.184 1.00 87.62 289 PRO A O 1
ATOM 2280 N N . LEU A 1 290 ? -1.841 -3.100 -16.886 1.00 94.25 290 LEU A N 1
ATOM 2281 C CA . LEU A 1 290 ? -1.248 -2.891 -15.564 1.00 94.25 290 LEU A CA 1
ATOM 2282 C C . LEU A 1 290 ? -1.002 -1.408 -15.245 1.00 94.25 290 LEU A C 1
ATOM 2284 O O . LEU A 1 290 ? -0.296 -1.105 -14.289 1.00 94.25 290 LEU A O 1
ATOM 2288 N N . HIS A 1 291 ? -1.512 -0.472 -16.047 1.00 94.44 291 HIS A N 1
ATOM 2289 C CA . HIS A 1 291 ? -1.264 0.950 -15.806 1.00 94.44 291 HIS A CA 1
ATOM 2290 C C . HIS A 1 291 ? -1.882 1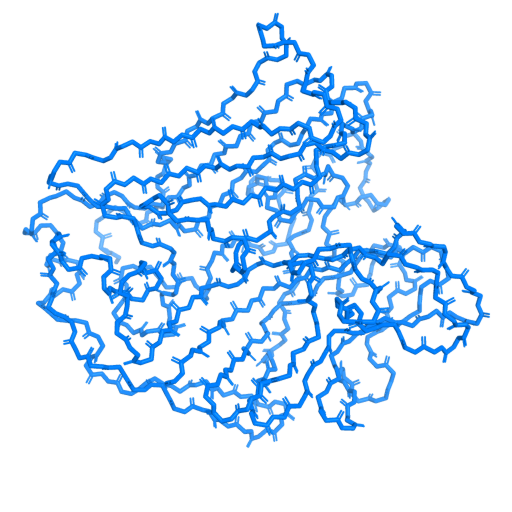.412 -14.480 1.00 94.44 291 HIS A C 1
ATOM 2292 O O . HIS A 1 291 ? -3.026 1.076 -14.175 1.00 94.44 291 HIS A O 1
ATOM 2298 N N . PHE A 1 292 ? -1.151 2.223 -13.713 1.00 95.12 292 PHE A N 1
ATOM 2299 C CA . PHE A 1 292 ? -1.659 2.882 -12.504 1.00 95.12 292 PHE A CA 1
ATOM 2300 C C . PHE A 1 292 ? -1.143 4.325 -12.387 1.00 95.12 292 PHE A C 1
ATOM 2302 O O . PHE A 1 292 ? -0.284 4.764 -13.157 1.00 95.12 292 PHE A O 1
ATOM 2309 N N . GLY A 1 293 ? -1.657 5.078 -11.416 1.00 94.81 293 GLY A N 1
ATOM 2310 C CA . GLY A 1 293 ? -1.278 6.472 -11.195 1.00 94.81 293 GLY A CA 1
ATOM 2311 C C . GLY A 1 293 ? -1.911 7.396 -12.235 1.00 94.81 293 GLY A C 1
ATOM 2312 O O . GLY A 1 293 ? -2.998 7.118 -12.737 1.00 94.81 293 GLY A O 1
ATOM 2313 N N . HIS A 1 294 ? -1.256 8.510 -12.559 1.00 94.69 294 HIS A N 1
ATOM 2314 C CA . HIS A 1 294 ? -1.857 9.549 -13.400 1.00 94.69 294 HIS A CA 1
ATOM 2315 C C . HIS A 1 294 ? -2.209 9.048 -14.814 1.00 94.69 294 HIS A C 1
ATOM 2317 O O . HIS A 1 294 ? -1.455 8.305 -15.444 1.00 94.69 294 HIS A O 1
ATOM 2323 N N . GLY A 1 295 ? -3.332 9.492 -15.369 1.00 92.50 295 GLY A N 1
ATOM 2324 C CA . GLY A 1 295 ? -3.854 9.054 -16.664 1.00 92.50 295 GLY A CA 1
ATOM 2325 C C . GLY A 1 295 ? -3.136 9.619 -17.895 1.00 92.50 295 GLY A C 1
ATOM 2326 O O . GLY A 1 295 ? -3.535 9.335 -19.019 1.00 92.50 295 GLY A O 1
ATOM 2327 N N . TYR A 1 296 ? -2.082 10.408 -17.710 1.00 90.19 296 TYR A N 1
ATOM 2328 C CA . TYR A 1 296 ? -1.283 10.979 -18.800 1.00 90.19 296 TYR A CA 1
ATOM 2329 C C . TYR A 1 296 ? -0.388 9.911 -19.458 1.00 90.19 296 TYR A C 1
ATOM 2331 O O . TYR A 1 296 ? 0.190 9.099 -18.723 1.00 90.19 296 TYR A O 1
ATOM 2339 N N . PRO A 1 297 ? -0.182 9.947 -20.795 1.00 89.44 297 PRO A N 1
ATOM 2340 C CA . PRO A 1 297 ? -0.742 10.892 -21.786 1.00 89.44 297 PRO A CA 1
ATOM 2341 C C . PRO A 1 297 ? -2.151 10.625 -22.339 1.00 89.44 297 PRO A C 1
ATOM 2343 O O . PRO A 1 297 ? -2.574 11.351 -23.234 1.00 89.44 297 PRO A O 1
ATOM 2346 N N . LEU A 1 298 ? -2.891 9.616 -21.869 1.00 89.69 298 LEU A N 1
ATOM 2347 C CA . LEU A 1 298 ? -4.238 9.344 -22.396 1.00 89.69 298 LEU A CA 1
ATOM 2348 C C . LEU A 1 298 ? -5.218 10.476 -22.054 1.00 89.69 298 LEU A C 1
ATOM 2350 O O . LEU A 1 298 ? -6.052 10.846 -22.876 1.00 89.69 298 LEU A O 1
ATOM 2354 N N . PHE A 1 299 ? -5.085 11.030 -20.850 1.00 90.06 299 PHE A N 1
ATOM 2355 C CA . PHE A 1 299 ? -5.752 12.253 -20.425 1.00 90.06 299 PHE A CA 1
ATOM 2356 C C . PHE A 1 299 ? -4.747 13.415 -20.349 1.00 90.06 299 PHE A C 1
ATOM 2358 O O . PHE A 1 299 ? -3.564 13.175 -20.076 1.00 90.06 299 PHE A O 1
ATOM 2365 N N . PRO A 1 300 ? -5.193 14.667 -20.575 1.00 90.12 300 PRO A N 1
ATOM 2366 C CA . PRO A 1 300 ? -4.366 15.854 -20.389 1.00 90.12 300 PRO A CA 1
ATOM 2367 C C . PRO A 1 300 ? -3.702 15.903 -19.009 1.00 90.12 300 PRO A C 1
ATOM 2369 O O . PRO A 1 300 ? -4.259 15.445 -18.014 1.00 90.12 300 PRO A O 1
ATOM 2372 N N . GLN A 1 301 ? -2.490 16.454 -18.968 1.00 89.38 301 GLN A N 1
ATOM 2373 C CA . GLN A 1 301 ? -1.641 16.489 -17.776 1.00 89.38 301 GLN A CA 1
ATOM 2374 C C . GLN A 1 301 ? -2.251 17.300 -16.617 1.00 89.38 301 GLN A C 1
ATOM 2376 O O . GLN A 1 301 ? -1.955 17.048 -15.455 1.00 89.38 301 GLN A O 1
ATOM 2381 N N . ASP A 1 302 ? -3.073 18.289 -16.944 1.00 87.56 302 ASP A N 1
ATOM 2382 C CA . ASP A 1 302 ? -3.722 19.227 -16.033 1.00 87.56 302 ASP A CA 1
ATOM 2383 C C . ASP A 1 302 ? -5.054 18.712 -15.469 1.00 87.56 302 ASP A C 1
ATOM 2385 O O . ASP A 1 302 ? -5.618 19.327 -14.563 1.00 87.56 302 ASP A O 1
ATOM 2389 N N . ILE A 1 303 ? -5.553 17.577 -15.968 1.00 89.69 303 ILE A N 1
ATOM 2390 C CA . ILE A 1 303 ? -6.776 16.956 -15.466 1.00 89.69 303 ILE A CA 1
ATOM 2391 C C . ILE A 1 303 ? -6.393 15.842 -14.485 1.00 89.69 303 ILE A C 1
ATOM 2393 O O . ILE A 1 303 ? -5.773 14.865 -14.905 1.00 89.69 303 ILE A O 1
ATOM 2397 N N . PRO A 1 304 ? -6.808 15.922 -13.205 1.00 92.38 304 PRO A N 1
ATOM 2398 C CA . PRO A 1 304 ? -6.452 14.948 -12.179 1.00 92.38 304 PRO A CA 1
ATOM 2399 C C . PRO A 1 304 ? -7.271 13.663 -12.356 1.00 92.38 304 PRO A C 1
ATOM 2401 O O . PRO A 1 304 ? -8.181 13.392 -11.583 1.00 92.38 304 PRO A O 1
ATOM 2404 N N . ILE A 1 305 ? -6.979 12.883 -13.395 1.00 94.31 305 ILE A N 1
ATOM 2405 C CA . ILE A 1 305 ? -7.553 11.554 -13.622 1.00 94.31 305 ILE A CA 1
ATOM 2406 C C . ILE A 1 305 ? -6.477 10.511 -13.351 1.00 94.31 305 ILE A C 1
ATOM 2408 O O . ILE A 1 305 ? -5.369 10.596 -13.878 1.00 94.31 305 ILE A O 1
ATOM 2412 N N . PHE A 1 306 ? -6.820 9.495 -12.567 1.00 94.69 306 PHE A N 1
ATOM 2413 C CA . PHE A 1 306 ? -5.906 8.444 -12.148 1.00 94.69 306 PHE A CA 1
ATOM 2414 C C . PHE A 1 306 ? -6.486 7.055 -12.394 1.00 94.69 306 PHE A C 1
ATOM 2416 O O . PHE A 1 306 ? -7.697 6.849 -12.451 1.00 94.69 306 PHE A O 1
ATOM 2423 N N . TYR A 1 307 ? -5.593 6.081 -12.480 1.00 94.44 307 TYR A N 1
ATOM 2424 C CA . TYR A 1 307 ? -5.900 4.662 -12.470 1.00 94.44 307 TYR A CA 1
ATOM 2425 C C . TYR A 1 307 ? -5.463 4.076 -11.130 1.00 94.44 307 TYR A C 1
ATOM 2427 O O . TYR A 1 307 ? -4.298 4.196 -10.743 1.00 94.44 307 TYR A O 1
ATOM 2435 N N . ALA A 1 308 ? -6.385 3.423 -10.423 1.00 93.94 308 ALA A N 1
ATOM 2436 C CA . ALA A 1 308 ? -6.023 2.589 -9.283 1.00 93.94 308 ALA A CA 1
ATOM 2437 C C . ALA A 1 308 ? -5.177 1.394 -9.749 1.00 93.94 308 ALA A C 1
ATOM 2439 O O . ALA A 1 308 ? -5.274 0.987 -10.910 1.00 93.94 308 ALA A O 1
ATOM 2440 N N . VAL A 1 309 ? -4.392 0.814 -8.832 1.00 94.62 309 VAL A N 1
ATOM 2441 C CA . VAL A 1 309 ? -3.596 -0.399 -9.089 1.00 94.62 309 VAL A CA 1
ATOM 2442 C C . VAL A 1 309 ? -4.515 -1.512 -9.623 1.00 94.62 309 VAL A C 1
ATOM 2444 O O . VAL A 1 309 ? -5.432 -1.921 -8.905 1.00 94.62 309 VAL A O 1
ATOM 2447 N N . PRO A 1 310 ? -4.317 -1.998 -10.863 1.00 93.31 310 PRO A N 1
ATOM 2448 C CA . PRO A 1 310 ? -5.246 -2.935 -11.488 1.00 93.31 310 PRO A CA 1
ATOM 2449 C C . PRO A 1 310 ? -5.322 -4.282 -10.771 1.00 93.31 310 PRO A C 1
ATOM 2451 O O . PRO A 1 310 ? -4.299 -4.880 -10.430 1.00 93.31 310 PRO A O 1
ATOM 2454 N N . ARG A 1 311 ? -6.548 -4.787 -10.591 1.00 92.25 311 ARG A N 1
ATOM 2455 C CA . ARG A 1 311 ? -6.790 -6.134 -10.061 1.00 92.25 311 ARG A CA 1
ATOM 2456 C C . ARG A 1 311 ? -6.425 -7.199 -11.092 1.00 92.25 311 ARG A C 1
ATOM 2458 O O . ARG A 1 311 ? -6.770 -7.100 -12.267 1.00 92.25 311 ARG A O 1
ATOM 2465 N N . LEU A 1 312 ? -5.779 -8.253 -10.618 1.00 92.00 312 LEU A N 1
ATOM 2466 C CA . LEU A 1 312 ? -5.512 -9.475 -11.363 1.00 92.00 312 LEU A CA 1
ATOM 2467 C C . LEU A 1 312 ? -6.760 -10.367 -11.327 1.00 92.00 312 LEU A C 1
ATOM 2469 O O . LEU A 1 312 ? -7.442 -10.432 -10.307 1.00 92.00 312 LEU A O 1
ATOM 2473 N N . ASN A 1 313 ? -7.040 -11.100 -12.410 1.00 84.44 313 ASN A N 1
ATOM 2474 C CA . ASN A 1 313 ? -8.281 -11.883 -12.529 1.00 84.44 313 ASN A CA 1
ATOM 2475 C C . ASN A 1 313 ? -8.516 -12.872 -11.371 1.00 84.44 313 ASN A C 1
ATOM 2477 O O . ASN A 1 313 ? -9.657 -13.013 -10.939 1.00 84.44 313 ASN A O 1
ATOM 2481 N N . TRP A 1 314 ? -7.468 -13.529 -10.855 1.00 86.00 314 TRP A N 1
ATOM 2482 C CA . TRP A 1 314 ? -7.577 -14.506 -9.754 1.00 86.00 314 TRP A CA 1
ATOM 2483 C C . TRP A 1 314 ? -6.502 -14.367 -8.666 1.00 86.00 314 TRP A C 1
ATOM 2485 O O . TRP A 1 314 ? -6.476 -15.177 -7.745 1.00 86.00 314 TRP A O 1
ATOM 2495 N N . GLY A 1 315 ? -5.636 -13.353 -8.759 1.00 92.81 315 GLY A N 1
ATOM 2496 C CA . GLY A 1 315 ? -4.482 -13.186 -7.871 1.00 92.81 315 GLY A CA 1
ATOM 2497 C C . GLY A 1 315 ? -3.452 -14.322 -7.949 1.00 92.81 315 GLY A C 1
ATOM 2498 O O . GLY A 1 315 ? -3.576 -15.237 -8.767 1.00 92.81 315 GLY A O 1
ATOM 2499 N N . PHE A 1 316 ? -2.419 -14.238 -7.112 1.00 96.31 316 PHE A N 1
ATOM 2500 C CA . PHE A 1 316 ? -1.366 -15.249 -6.996 1.00 96.31 316 PHE A CA 1
ATOM 2501 C C . PHE A 1 316 ? -0.945 -15.444 -5.543 1.00 96.31 316 PHE A C 1
ATOM 2503 O O . PHE A 1 316 ? -0.665 -14.466 -4.848 1.00 96.31 316 PHE A O 1
ATOM 2510 N N . LEU A 1 317 ? -0.891 -16.701 -5.101 1.00 97.25 317 LEU A N 1
ATOM 2511 C CA . LEU A 1 317 ? -0.471 -17.074 -3.751 1.00 97.25 317 LEU A CA 1
ATOM 2512 C C . LEU A 1 317 ? 1.015 -17.430 -3.747 1.00 97.25 317 LEU A C 1
ATOM 2514 O O . LEU A 1 317 ? 1.443 -18.289 -4.515 1.00 97.25 317 LEU A O 1
ATOM 2518 N N . ILE A 1 318 ? 1.771 -16.795 -2.857 1.00 97.69 318 ILE A N 1
ATOM 2519 C CA . ILE A 1 318 ? 3.166 -17.108 -2.544 1.00 97.69 318 ILE A CA 1
ATOM 2520 C C . ILE A 1 318 ? 3.188 -17.650 -1.114 1.00 97.69 318 ILE A C 1
ATOM 2522 O O . ILE A 1 318 ? 2.858 -16.905 -0.194 1.00 97.69 318 ILE A O 1
ATOM 2526 N N . HIS A 1 319 ? 3.536 -18.925 -0.943 1.00 97.50 319 HIS A N 1
ATOM 2527 C CA . HIS A 1 319 ? 3.611 -19.637 0.340 1.00 97.50 319 HIS A CA 1
ATOM 2528 C C . HIS A 1 319 ? 4.490 -20.877 0.156 1.00 97.50 319 HIS A C 1
ATOM 2530 O O . HIS A 1 319 ? 4.320 -21.566 -0.848 1.00 97.50 319 HIS A O 1
ATOM 2536 N N . ASP A 1 320 ? 5.425 -21.131 1.079 1.00 95.94 320 ASP A N 1
ATOM 2537 C CA . ASP A 1 320 ? 6.395 -22.241 0.997 1.00 95.94 320 ASP A CA 1
ATOM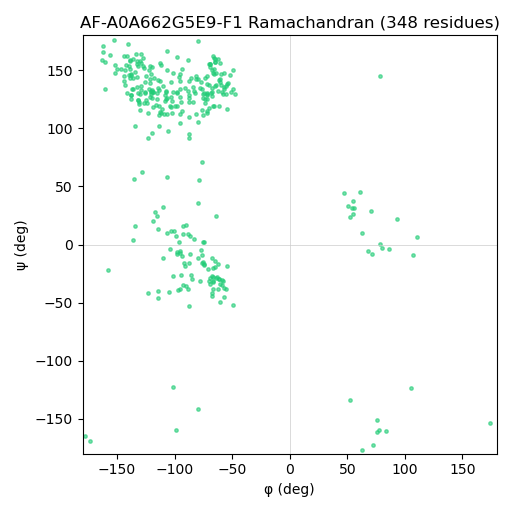 2538 C C . ASP A 1 320 ? 7.220 -22.261 -0.312 1.00 95.94 320 ASP A C 1
ATOM 2540 O O . ASP A 1 320 ? 7.695 -23.285 -0.800 1.00 95.94 320 ASP A O 1
ATOM 2544 N N . GLU A 1 321 ? 7.390 -21.091 -0.930 1.00 95.00 321 GLU A N 1
ATOM 2545 C CA . GLU A 1 321 ? 8.204 -20.902 -2.125 1.00 95.00 321 GLU A CA 1
ATOM 2546 C C . GLU A 1 321 ? 8.532 -19.422 -2.344 1.00 95.00 321 GLU A C 1
ATOM 2548 O O . GLU A 1 321 ? 7.830 -18.514 -1.894 1.00 95.00 321 GLU A O 1
ATOM 2553 N N . LYS A 1 322 ? 9.599 -19.158 -3.105 1.00 96.56 322 LYS A N 1
ATOM 2554 C CA . LYS A 1 322 ? 10.000 -17.784 -3.421 1.00 96.56 322 LYS A CA 1
ATOM 2555 C C . LYS A 1 322 ? 9.063 -17.165 -4.449 1.00 96.56 322 LYS A C 1
ATOM 2557 O O . LYS A 1 322 ? 8.883 -17.720 -5.534 1.00 96.56 322 LYS A O 1
ATOM 2562 N N . GLY A 1 323 ? 8.572 -15.968 -4.160 1.00 97.38 323 GLY A N 1
ATOM 2563 C CA . GLY A 1 323 ? 7.815 -15.143 -5.096 1.00 97.38 323 GLY A CA 1
ATOM 2564 C C . GLY A 1 323 ? 8.469 -13.782 -5.295 1.00 97.38 323 GLY A C 1
ATOM 2565 O O . GLY A 1 323 ? 9.110 -13.261 -4.393 1.00 97.38 323 GLY A O 1
ATOM 2566 N N . ARG A 1 324 ? 8.320 -13.173 -6.467 1.00 97.00 324 ARG A N 1
ATOM 2567 C CA . ARG A 1 324 ? 8.777 -11.798 -6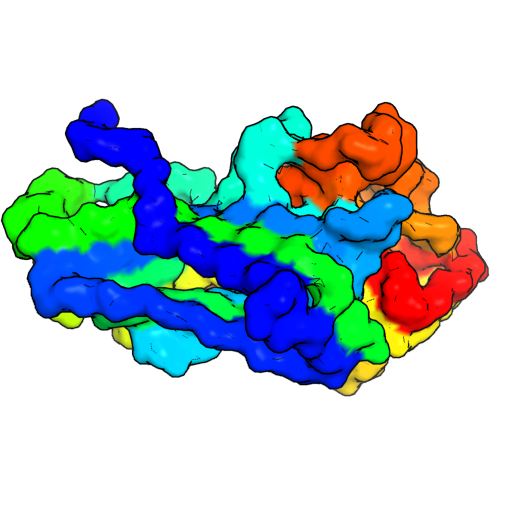.725 1.00 97.00 324 ARG A CA 1
ATOM 2568 C C . ARG A 1 324 ? 7.941 -11.110 -7.784 1.00 97.00 324 ARG A C 1
ATOM 2570 O O . ARG A 1 324 ? 7.487 -11.753 -8.730 1.00 97.00 324 ARG A O 1
ATOM 2577 N N . VAL A 1 325 ? 7.787 -9.799 -7.650 1.00 98.12 325 VAL A N 1
ATOM 2578 C CA . VAL A 1 325 ? 7.375 -8.945 -8.769 1.00 98.12 325 VAL A CA 1
ATOM 2579 C C . VAL A 1 325 ? 8.591 -8.721 -9.657 1.00 98.12 325 VAL A C 1
ATOM 2581 O O . VAL A 1 325 ? 9.672 -8.433 -9.149 1.00 98.12 325 VAL A O 1
ATOM 2584 N N . PHE A 1 326 ? 8.423 -8.840 -10.971 1.00 97.81 326 PHE A N 1
ATOM 2585 C CA . PHE A 1 326 ? 9.495 -8.558 -11.917 1.00 97.81 326 PHE A CA 1
ATOM 2586 C C . PHE A 1 326 ? 9.064 -7.598 -13.019 1.00 97.81 326 PHE A C 1
ATOM 2588 O O . PHE A 1 326 ? 7.885 -7.498 -13.366 1.00 97.81 326 PHE A O 1
ATOM 2595 N N . VAL A 1 327 ? 10.058 -6.933 -13.597 1.00 97.75 327 VAL A N 1
ATOM 2596 C CA . VAL A 1 327 ? 9.956 -6.181 -14.849 1.00 97.75 327 VAL A CA 1
ATOM 2597 C C . VAL A 1 327 ? 11.118 -6.532 -15.767 1.00 97.75 327 VAL A C 1
ATOM 2599 O O . VAL A 1 327 ? 12.160 -6.982 -15.299 1.00 97.75 327 VAL A O 1
ATOM 2602 N N . GLN A 1 328 ? 10.966 -6.314 -17.068 1.00 97.31 328 GLN A N 1
ATOM 2603 C CA . GLN A 1 328 ? 12.025 -6.566 -18.042 1.00 97.31 328 GLN A CA 1
ATOM 2604 C C . GLN A 1 328 ? 12.018 -5.506 -19.145 1.00 97.31 328 GLN A C 1
ATOM 2606 O O . GLN A 1 328 ? 10.957 -5.131 -19.655 1.00 97.31 328 GLN A O 1
ATOM 2611 N N . ASP A 1 329 ? 13.210 -5.035 -19.511 1.00 97.00 329 ASP A N 1
ATOM 2612 C CA . ASP A 1 329 ? 13.411 -4.091 -20.611 1.00 97.00 329 ASP A CA 1
ATOM 2613 C C . ASP A 1 329 ? 13.390 -4.761 -22.003 1.00 97.00 329 ASP A C 1
ATOM 2615 O O . ASP A 1 329 ? 13.263 -5.981 -22.143 1.00 97.00 329 ASP A O 1
ATOM 2619 N N . ASP A 1 330 ? 13.461 -3.946 -23.055 1.00 96.12 330 ASP A N 1
ATOM 2620 C CA . ASP A 1 330 ? 13.447 -4.366 -24.459 1.00 96.12 330 ASP A CA 1
ATOM 2621 C C . ASP A 1 330 ? 14.828 -4.731 -25.039 1.00 96.12 330 ASP A C 1
ATOM 2623 O O . ASP A 1 330 ? 14.943 -4.975 -26.244 1.00 96.12 330 ASP A O 1
ATOM 2627 N N . GLY A 1 331 ? 15.860 -4.787 -24.193 1.00 96.94 331 GLY A N 1
ATOM 2628 C CA . GLY A 1 331 ? 17.266 -4.899 -24.571 1.00 96.94 331 GLY A CA 1
ATOM 2629 C C . GLY A 1 331 ? 18.063 -3.612 -24.356 1.00 96.94 331 GLY A C 1
ATOM 2630 O O . GLY A 1 331 ? 19.290 -3.649 -24.449 1.00 96.94 331 GLY A O 1
ATOM 2631 N N . ASN A 1 332 ? 17.399 -2.500 -24.034 1.00 97.38 332 ASN A N 1
ATOM 2632 C CA . ASN A 1 332 ? 18.043 -1.260 -23.615 1.00 97.38 332 ASN A CA 1
ATOM 2633 C C . ASN A 1 332 ? 17.842 -1.041 -22.113 1.00 97.38 332 ASN A C 1
ATOM 2635 O O . ASN A 1 332 ? 16.718 -1.024 -21.621 1.00 97.38 332 ASN A O 1
ATOM 2639 N N . SER A 1 333 ? 18.946 -0.841 -21.393 1.00 97.56 333 SER A N 1
ATOM 2640 C CA . SER A 1 333 ? 18.921 -0.606 -19.947 1.00 97.56 333 SER A CA 1
ATOM 2641 C C . SER A 1 333 ? 18.109 0.644 -19.589 1.00 97.56 333 SER A C 1
ATOM 2643 O O . SER A 1 333 ? 18.238 1.693 -20.223 1.00 97.56 333 SER A O 1
ATOM 2645 N N . ILE A 1 334 ? 17.306 0.534 -18.535 1.00 98.00 334 ILE A N 1
ATOM 2646 C CA . ILE A 1 334 ? 16.531 1.622 -17.943 1.00 98.00 334 ILE A CA 1
ATOM 2647 C C . ILE A 1 334 ? 17.250 2.072 -16.676 1.00 98.00 334 ILE A C 1
ATOM 2649 O O . ILE A 1 334 ? 17.531 1.252 -15.801 1.00 98.00 334 ILE A O 1
ATOM 2653 N N . SER A 1 335 ? 17.537 3.368 -16.546 1.00 97.94 335 SER A N 1
ATOM 2654 C CA . SER A 1 335 ? 18.276 3.898 -15.393 1.00 97.94 335 SER A CA 1
ATOM 2655 C C . SER A 1 335 ? 17.512 3.736 -14.073 1.00 97.94 335 SER A C 1
ATOM 2657 O O . SER A 1 335 ? 16.283 3.613 -14.056 1.00 97.94 335 SER A O 1
ATOM 2659 N N . ALA A 1 336 ? 18.249 3.794 -12.960 1.00 97.31 336 ALA A N 1
ATOM 2660 C CA . ALA A 1 336 ? 17.693 3.835 -11.608 1.00 97.31 336 ALA A CA 1
ATOM 2661 C C . ALA A 1 336 ? 16.593 4.906 -11.456 1.00 97.31 336 ALA A C 1
ATOM 2663 O O . ALA A 1 336 ? 16.625 5.941 -12.124 1.00 97.31 336 ALA A O 1
ATOM 2664 N N . ASN A 1 337 ? 15.649 4.647 -10.554 1.00 95.44 337 ASN A N 1
ATOM 2665 C CA . ASN A 1 337 ? 14.527 5.498 -10.158 1.00 95.44 337 ASN A CA 1
ATOM 2666 C C . ASN A 1 337 ? 13.495 5.822 -11.255 1.00 95.44 337 ASN A C 1
ATOM 2668 O O . ASN A 1 337 ? 12.617 6.654 -11.025 1.00 95.44 337 ASN A O 1
ATOM 2672 N N . ASN A 1 338 ? 13.550 5.168 -12.420 1.00 96.38 338 ASN A N 1
ATOM 2673 C CA . ASN A 1 338 ? 12.571 5.379 -13.493 1.00 96.38 338 ASN A CA 1
ATOM 2674 C C . ASN A 1 338 ? 11.394 4.407 -13.440 1.00 96.38 338 ASN A C 1
ATOM 2676 O O . ASN A 1 338 ? 10.277 4.777 -13.786 1.00 96.38 338 ASN A O 1
ATOM 2680 N N . ILE A 1 339 ? 11.626 3.162 -13.036 1.00 97.62 339 ILE A N 1
ATOM 2681 C CA . ILE A 1 339 ? 10.577 2.151 -12.974 1.00 97.62 339 ILE A CA 1
ATOM 2682 C C . ILE A 1 339 ? 9.909 2.237 -11.613 1.00 97.62 339 ILE A C 1
ATOM 2684 O O . ILE A 1 339 ? 10.584 2.222 -10.585 1.00 97.62 339 ILE A O 1
ATOM 2688 N N . VAL A 1 340 ? 8.578 2.260 -11.620 1.00 97.62 340 VAL A N 1
ATOM 2689 C CA . VAL A 1 340 ? 7.773 2.099 -10.414 1.00 97.62 340 VAL A CA 1
ATOM 2690 C C . VAL A 1 340 ? 6.715 1.025 -10.620 1.00 97.62 340 VAL A C 1
ATOM 2692 O O . VAL A 1 340 ? 6.006 1.000 -11.632 1.00 97.62 340 VAL A O 1
ATOM 2695 N N . VAL A 1 341 ? 6.613 0.142 -9.636 1.00 98.25 341 VAL A N 1
ATOM 2696 C CA . VAL A 1 341 ? 5.584 -0.896 -9.540 1.00 98.25 341 VAL A CA 1
ATOM 2697 C C . VAL A 1 341 ? 4.802 -0.719 -8.248 1.00 98.25 341 VAL A C 1
ATOM 2699 O O . VAL A 1 341 ? 5.324 -0.174 -7.277 1.00 98.25 341 VAL A O 1
ATOM 2702 N N . ALA A 1 342 ? 3.558 -1.179 -8.226 1.00 97.75 342 ALA A N 1
ATOM 2703 C CA . ALA A 1 342 ? 2.719 -1.192 -7.037 1.00 97.75 342 ALA A CA 1
ATOM 2704 C C . ALA A 1 342 ? 1.921 -2.491 -6.955 1.00 97.75 342 ALA A C 1
ATOM 2706 O O . ALA A 1 342 ? 1.501 -3.033 -7.976 1.00 97.75 342 ALA A O 1
ATOM 2707 N N . ILE A 1 343 ? 1.683 -2.977 -5.741 1.00 97.38 343 ILE A N 1
ATOM 2708 C CA . ILE A 1 343 ? 0.841 -4.142 -5.485 1.00 97.38 343 ILE A CA 1
ATOM 2709 C C . ILE A 1 343 ? -0.233 -3.829 -4.455 1.00 97.38 343 ILE A C 1
ATOM 2711 O O . ILE A 1 343 ? -0.052 -2.982 -3.577 1.00 97.38 343 ILE A O 1
ATOM 2715 N N . GLN A 1 344 ? -1.331 -4.575 -4.544 1.00 95.75 344 GLN A N 1
ATOM 2716 C CA . GLN A 1 344 ? -2.221 -4.798 -3.412 1.00 95.75 344 GLN A CA 1
ATOM 2717 C C . GLN A 1 344 ? -2.322 -6.293 -3.150 1.00 95.75 344 GLN A C 1
ATOM 2719 O O . GLN A 1 344 ? -2.404 -7.086 -4.095 1.00 95.75 344 GLN A O 1
ATOM 2724 N N . ALA A 1 345 ? -2.306 -6.679 -1.884 1.00 95.94 345 ALA A N 1
ATOM 2725 C CA . ALA A 1 345 ? -2.267 -8.074 -1.488 1.00 95.94 345 ALA A CA 1
ATOM 2726 C C . ALA A 1 345 ? -2.901 -8.294 -0.107 1.00 95.94 345 ALA A C 1
ATOM 2728 O O . ALA A 1 345 ? -3.292 -7.347 0.575 1.00 95.94 345 ALA A O 1
ATOM 2729 N N . ILE A 1 346 ? -2.987 -9.557 0.296 1.00 96.56 346 ILE A N 1
ATOM 2730 C CA . ILE A 1 346 ? -3.267 -9.969 1.672 1.00 96.56 346 ILE A CA 1
ATOM 2731 C C . ILE A 1 346 ? -2.025 -10.693 2.180 1.00 96.56 346 ILE A C 1
ATOM 2733 O O . ILE A 1 346 ? -1.568 -11.641 1.541 1.00 96.56 346 ILE A O 1
ATOM 2737 N N . TYR A 1 347 ? -1.487 -10.242 3.309 1.00 97.44 347 TYR A N 1
ATOM 2738 C CA . TYR A 1 347 ? -0.418 -10.935 4.021 1.00 97.44 347 TYR A CA 1
ATOM 2739 C C . TYR A 1 347 ? -1.013 -11.806 5.120 1.00 97.44 347 TYR A C 1
ATOM 2741 O O . TYR A 1 347 ? -1.947 -11.378 5.803 1.00 97.44 347 TYR A O 1
ATOM 2749 N N . VAL A 1 348 ? -0.447 -12.999 5.294 1.00 97.69 348 VAL A N 1
ATOM 2750 C CA . VAL A 1 348 ? -0.790 -13.933 6.363 1.00 97.69 348 VAL A CA 1
ATOM 2751 C C . VAL A 1 348 ? 0.496 -14.420 7.029 1.00 97.69 348 VAL A C 1
ATOM 2753 O O . VAL A 1 348 ? 1.404 -14.874 6.342 1.00 97.69 348 VAL A O 1
ATOM 2756 N N . SER A 1 349 ? 0.565 -14.362 8.358 1.00 97.44 349 SER A N 1
ATOM 2757 C CA . SER A 1 349 ? 1.555 -15.097 9.155 1.00 97.44 349 SER A CA 1
ATOM 2758 C C . SER A 1 349 ? 0.829 -16.181 9.938 1.00 97.44 349 SER A C 1
ATOM 2760 O O . SER A 1 349 ? -0.036 -15.846 10.747 1.00 97.44 349 SER A O 1
ATOM 2762 N N . LEU A 1 350 ? 1.142 -17.445 9.658 1.00 94.31 350 LEU A N 1
ATOM 2763 C CA . LEU A 1 350 ? 0.457 -18.636 10.169 1.00 94.31 350 LEU A CA 1
ATOM 2764 C C . LEU A 1 350 ? 0.875 -18.992 11.594 1.00 94.31 350 LEU A C 1
ATOM 2766 O O . LEU A 1 350 ? 2.067 -18.805 11.948 1.00 94.31 350 LEU A O 1
#

Mean predicted aligned error: 4.19 Å

Solvent-accessible surface area (backbone atoms only — not comparable to full-atom values): 17606 Å² total; per-residue (Å²): 128,68,90,75,85,62,74,40,82,75,46,78,48,71,49,48,31,93,81,73,43,60,48,43,51,63,36,72,52,74,53,74,48,78,48,55,97,59,28,36,36,40,42,38,38,56,28,37,47,41,22,63,54,97,90,43,62,30,37,37,49,40,32,26,44,28,43,63,86,41,79,33,38,84,31,35,29,39,32,38,24,48,67,57,19,59,38,48,43,71,94,28,43,74,65,64,88,78,54,42,44,82,66,48,69,84,51,46,52,63,78,41,26,15,24,42,26,23,41,48,24,38,36,40,42,36,28,26,30,95,40,53,23,79,47,44,34,36,42,35,36,28,16,47,80,45,58,45,59,70,55,46,32,74,62,51,38,66,53,29,28,88,59,76,36,71,51,62,18,69,83,78,75,47,73,47,82,50,64,42,76,65,44,62,60,41,71,87,42,37,26,43,37,52,24,17,88,59,39,60,67,44,34,37,33,32,29,32,34,40,33,44,30,54,42,55,49,52,56,65,37,78,43,42,33,26,39,94,75,54,25,14,88,42,75,54,28,38,43,48,43,82,35,43,87,50,32,37,40,36,40,37,19,47,16,38,50,45,46,84,50,34,32,25,32,36,40,33,49,66,98,44,43,36,53,79,75,73,30,42,68,30,66,42,69,56,85,24,85,31,37,31,10,38,39,46,80,83,38,63,86,90,53,81,40,26,27,34,58,24,72,45,97,55,34,45,69,33,54,62,35,45,27,25,44,33,34,26,35,71,54,47,62,39,60,48,68,64,45,42,38,35,39,30,29,41,38,38,37,91

Secondary structure (DSSP, 8-state):
--TT-S-EEEEEEEE-HHHH--B-TT-EEEEEEEPPTTEEEEEEEEEEE--EETTEEP-EEEEEEEETTEE-TTTBEE--SGGG-SS--GGGBSSSPP-SSSS--S--STTT---EEESSEEEEEEEE-SS-B-S-EEEEEEEEEEESHHHHHHHH-SEE--S-EEEEETTTTEEEEE--PPEE-SSTTGGGSTTSTTPPSSEEEEEEEEEE-SSPPPTTS-B---TTTTSSSSSTT--EEE--TTEEEEEEEEEE---TTEEEEEEEETTEEESTTT-EE--STTTSTTB-EE-TTTS-TTS--EEPPPEEEEEEEEESSEEEEEEEESSSPPPTT--EEEEEEEEEE-